Protein AF-A0A1B9NTZ7-F1 (afdb_monomer)

Structure (mmCIF, N/CA/C/O backbone):
data_AF-A0A1B9NTZ7-F1
#
_entry.id   AF-A0A1B9NTZ7-F1
#
loop_
_atom_site.group_PDB
_atom_site.id
_atom_site.type_symbol
_atom_site.label_atom_id
_atom_site.label_alt_id
_atom_site.label_comp_id
_atom_site.label_asym_id
_atom_site.label_entity_id
_atom_site.label_seq_id
_atom_site.pdbx_PDB_ins_code
_atom_site.Cartn_x
_atom_site.Cartn_y
_atom_site.Cartn_z
_atom_site.occupancy
_atom_site.B_iso_or_equiv
_atom_site.auth_seq_id
_atom_site.auth_comp_id
_atom_site.auth_asym_id
_atom_site.auth_atom_id
_atom_site.pdbx_PDB_model_num
ATOM 1 N N . MET A 1 1 ? 13.026 -14.584 -48.548 1.00 41.97 1 MET A N 1
ATOM 2 C CA . MET A 1 1 ? 14.212 -14.671 -47.667 1.00 41.97 1 MET A CA 1
ATOM 3 C C . MET A 1 1 ? 14.771 -13.264 -47.518 1.00 41.97 1 MET A C 1
ATOM 5 O O . MET A 1 1 ? 15.147 -12.687 -48.527 1.00 41.97 1 MET A O 1
ATOM 9 N N . ASN A 1 2 ? 14.750 -12.673 -46.319 1.00 52.56 2 ASN A N 1
ATOM 10 C CA . ASN A 1 2 ? 15.374 -11.363 -46.100 1.00 52.56 2 ASN A CA 1
ATOM 11 C C . ASN A 1 2 ? 16.882 -11.566 -45.943 1.00 52.56 2 ASN A C 1
ATOM 13 O O . ASN A 1 2 ? 17.330 -12.033 -44.897 1.00 52.56 2 ASN A O 1
ATOM 17 N N . ASN A 1 3 ? 17.657 -11.236 -46.976 1.00 64.50 3 ASN A N 1
ATOM 18 C CA . ASN A 1 3 ? 19.112 -11.200 -46.865 1.00 64.50 3 ASN A CA 1
ATOM 19 C C . ASN A 1 3 ? 19.502 -10.101 -45.867 1.00 64.50 3 ASN A C 1
ATOM 21 O O . ASN A 1 3 ? 19.154 -8.934 -46.038 1.00 64.50 3 ASN A O 1
ATOM 25 N N . HIS A 1 4 ? 20.197 -10.481 -44.795 1.00 74.50 4 HIS A N 1
ATOM 26 C CA . HIS A 1 4 ? 20.743 -9.539 -43.825 1.00 74.50 4 HIS A CA 1
ATOM 27 C C . HIS A 1 4 ? 22.215 -9.294 -44.124 1.00 74.50 4 HIS A C 1
ATOM 29 O O . HIS A 1 4 ? 23.063 -10.133 -43.835 1.00 74.50 4 HIS A O 1
ATOM 35 N N . THR A 1 5 ? 22.508 -8.125 -44.683 1.00 80.19 5 THR A N 1
ATOM 36 C CA . THR A 1 5 ? 23.878 -7.695 -44.960 1.00 80.19 5 THR A CA 1
ATOM 37 C C . THR A 1 5 ? 24.476 -7.019 -43.728 1.00 80.19 5 THR A C 1
ATOM 39 O O . THR A 1 5 ? 23.870 -6.112 -43.145 1.00 80.19 5 THR A O 1
ATOM 42 N N . ILE A 1 6 ? 25.668 -7.470 -43.332 1.00 85.88 6 ILE A N 1
ATOM 43 C CA . ILE A 1 6 ? 26.497 -6.837 -42.304 1.00 85.88 6 ILE A CA 1
ATOM 44 C C . ILE A 1 6 ? 27.805 -6.404 -42.962 1.00 85.88 6 ILE A C 1
ATOM 46 O O . ILE A 1 6 ? 28.542 -7.231 -43.493 1.00 85.88 6 ILE A O 1
ATOM 50 N N . TRP A 1 7 ? 28.099 -5.112 -42.896 1.00 87.62 7 TRP A N 1
ATOM 51 C CA . TRP A 1 7 ? 29.356 -4.525 -43.332 1.00 87.62 7 TRP A CA 1
ATOM 52 C C . TRP A 1 7 ? 30.300 -4.363 -42.147 1.00 87.62 7 TRP A C 1
ATOM 54 O O . TRP A 1 7 ? 29.894 -3.918 -41.072 1.00 87.62 7 TRP A O 1
ATOM 64 N N . ILE A 1 8 ? 31.576 -4.671 -42.356 1.00 87.06 8 ILE A N 1
ATOM 65 C CA . ILE A 1 8 ? 32.636 -4.407 -41.384 1.00 87.06 8 ILE A CA 1
ATOM 66 C C . ILE A 1 8 ? 33.605 -3.414 -42.017 1.00 87.06 8 ILE A C 1
ATOM 68 O O . ILE A 1 8 ? 34.302 -3.734 -42.977 1.00 87.06 8 ILE A O 1
ATOM 72 N N . ALA A 1 9 ? 33.634 -2.199 -41.481 1.00 85.94 9 ALA A N 1
ATOM 73 C CA . ALA A 1 9 ? 34.501 -1.126 -41.932 1.00 85.94 9 ALA A CA 1
ATOM 74 C C . ALA A 1 9 ? 35.717 -0.997 -41.008 1.00 85.94 9 ALA A C 1
ATOM 76 O O . ALA A 1 9 ? 35.588 -0.768 -39.805 1.00 85.94 9 ALA A O 1
ATOM 77 N N . PHE A 1 10 ? 36.910 -1.110 -41.582 1.00 84.00 10 PHE A N 1
ATOM 78 C CA . PHE A 1 10 ? 38.171 -0.908 -40.878 1.00 84.00 10 PHE A CA 1
ATOM 79 C C . PHE A 1 10 ? 38.625 0.531 -41.093 1.00 84.00 10 PHE A C 1
ATOM 81 O O . PHE A 1 10 ? 39.059 0.893 -42.187 1.00 84.00 10 PHE A O 1
ATOM 88 N N . LEU A 1 11 ? 38.522 1.363 -40.059 1.00 81.75 11 LEU A N 1
ATOM 89 C CA . LEU A 1 11 ? 39.101 2.698 -40.114 1.00 81.75 11 LEU A CA 1
ATOM 90 C C . LEU A 1 11 ? 40.600 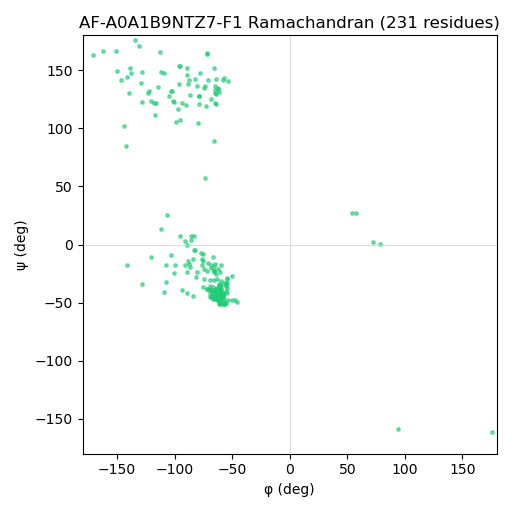2.579 -39.868 1.00 81.75 11 LEU A C 1
ATOM 92 O O . LEU A 1 11 ? 41.034 1.955 -38.906 1.00 81.75 11 LEU A O 1
ATOM 96 N N . LEU A 1 12 ? 41.401 3.157 -40.757 1.00 74.12 12 LEU A N 1
ATOM 97 C CA . LEU A 1 12 ? 42.858 3.199 -40.606 1.00 74.12 12 LEU A CA 1
ATOM 98 C C . LEU A 1 12 ? 43.317 4.468 -39.870 1.00 74.12 12 LEU A C 1
ATOM 100 O O . LEU A 1 12 ? 44.429 4.508 -39.355 1.00 74.12 12 LEU A O 1
ATOM 104 N N . LYS A 1 13 ? 42.449 5.486 -39.795 1.00 68.81 13 LYS A N 1
ATOM 105 C CA . LYS A 1 13 ? 42.640 6.745 -39.063 1.00 68.81 13 LYS A CA 1
ATOM 106 C C . LYS A 1 13 ? 41.345 7.122 -38.340 1.00 68.81 13 LYS A C 1
ATOM 108 O O . LYS A 1 13 ? 40.259 6.805 -38.819 1.00 68.81 13 LYS A O 1
ATOM 113 N N . THR A 1 14 ? 41.466 7.766 -37.184 1.00 65.94 14 THR A N 1
ATOM 114 C CA . THR A 1 14 ? 40.361 8.080 -36.257 1.00 65.94 14 THR A CA 1
ATOM 115 C C . THR A 1 14 ? 39.578 9.343 -36.585 1.00 65.94 14 THR A C 1
ATOM 117 O O . THR A 1 14 ? 38.528 9.565 -35.989 1.00 65.94 14 THR A O 1
ATOM 120 N N . ASP A 1 15 ? 40.083 10.171 -37.495 1.00 69.44 15 ASP A N 1
ATOM 121 C CA . ASP A 1 15 ? 39.713 11.589 -37.530 1.00 69.44 15 ASP A CA 1
ATOM 122 C C . ASP A 1 15 ? 38.301 11.830 -38.088 1.00 69.44 15 ASP A C 1
ATOM 124 O O . ASP A 1 15 ? 37.694 12.857 -37.799 1.00 69.44 15 ASP A O 1
ATOM 128 N N . SER A 1 16 ? 37.747 10.881 -38.856 1.00 76.12 16 SER A N 1
ATOM 129 C CA . SER A 1 16 ? 36.335 10.870 -39.271 1.00 76.12 16 SER A CA 1
ATOM 130 C C . SER A 1 16 ? 35.934 9.555 -39.956 1.00 76.12 16 SER A C 1
ATOM 132 O O . SER A 1 16 ? 36.781 8.782 -40.408 1.00 76.12 16 SER A O 1
ATOM 134 N N . ILE A 1 17 ? 34.624 9.304 -40.051 1.00 83.06 17 ILE A N 1
ATOM 135 C CA . ILE A 1 17 ? 34.053 8.187 -40.816 1.00 83.06 17 ILE A CA 1
ATOM 136 C C . ILE A 1 17 ? 33.791 8.658 -42.258 1.00 83.06 17 ILE A C 1
ATOM 138 O O . ILE A 1 17 ? 32.996 9.578 -42.449 1.00 83.06 17 ILE A O 1
ATOM 142 N N . PRO A 1 18 ? 34.407 8.037 -43.282 1.00 85.56 18 PRO A N 1
ATOM 143 C CA . PRO A 1 18 ? 34.157 8.363 -44.684 1.00 85.56 18 PRO A CA 1
ATOM 144 C C . PRO A 1 18 ? 32.677 8.307 -45.089 1.00 85.56 18 PRO A C 1
ATOM 146 O O . PRO A 1 18 ? 31.968 7.356 -44.755 1.00 85.56 18 PRO A O 1
ATOM 149 N N . THR A 1 19 ? 32.240 9.249 -45.932 1.00 83.25 19 THR A N 1
ATOM 150 C CA . THR A 1 19 ? 30.854 9.339 -46.435 1.00 83.25 19 THR A CA 1
ATOM 151 C C . THR A 1 19 ? 30.369 8.054 -47.107 1.00 83.25 19 THR A C 1
ATOM 153 O O . THR A 1 19 ? 29.221 7.664 -46.927 1.00 83.25 19 THR A O 1
ATOM 156 N N . LYS A 1 20 ? 31.252 7.335 -47.813 1.00 85.94 20 LYS A N 1
ATOM 157 C CA . LYS A 1 20 ? 30.918 6.045 -48.444 1.00 85.94 20 LYS A CA 1
ATOM 158 C C . LYS A 1 20 ? 30.488 4.980 -47.432 1.00 85.94 20 LYS A C 1
ATOM 160 O O . LYS A 1 20 ? 29.633 4.165 -47.744 1.00 85.94 20 LYS A O 1
ATOM 165 N N . ILE A 1 21 ? 31.067 4.989 -46.228 1.00 84.62 21 ILE A N 1
ATOM 166 C CA . ILE A 1 21 ? 30.705 4.055 -45.154 1.00 84.62 21 ILE A CA 1
ATOM 167 C C . ILE A 1 21 ? 29.357 4.463 -44.540 1.00 84.62 21 ILE A C 1
ATOM 169 O O . ILE A 1 21 ? 28.544 3.594 -44.240 1.00 84.62 21 ILE A O 1
ATOM 173 N N . LEU A 1 22 ? 29.089 5.770 -44.416 1.00 83.25 22 LEU A N 1
ATOM 174 C CA . LEU A 1 22 ? 27.797 6.294 -43.946 1.00 83.25 22 LEU A CA 1
ATOM 175 C C . LEU A 1 22 ? 26.633 5.933 -44.888 1.00 83.25 22 LEU A C 1
ATOM 177 O O . LEU A 1 22 ? 25.504 5.772 -44.434 1.00 83.25 22 LEU A O 1
ATOM 181 N N . GLN A 1 23 ? 26.907 5.786 -46.187 1.00 87.00 23 GLN A N 1
ATOM 182 C CA . GLN A 1 23 ? 25.918 5.449 -47.218 1.00 87.00 23 GLN A CA 1
ATOM 183 C C . GLN A 1 23 ? 25.618 3.943 -47.338 1.00 87.00 23 GLN A C 1
ATOM 185 O O . GLN A 1 23 ? 24.743 3.570 -48.114 1.00 87.00 23 GLN A O 1
ATOM 190 N N . LEU A 1 24 ? 26.309 3.067 -46.595 1.00 87.19 24 LEU A N 1
ATOM 191 C CA . LEU A 1 24 ? 26.070 1.623 -46.670 1.00 87.19 24 LEU A CA 1
ATOM 192 C C . LEU A 1 24 ? 24.656 1.250 -46.177 1.00 87.19 24 LEU A C 1
ATOM 194 O O . LEU A 1 24 ? 24.165 1.707 -45.135 1.00 87.19 24 LEU A O 1
ATOM 198 N N . GLU A 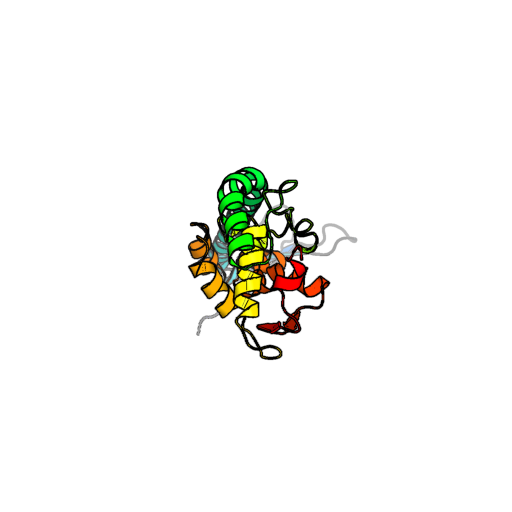1 25 ? 23.998 0.366 -46.927 1.00 83.31 25 GLU A N 1
ATOM 199 C CA . GLU A 1 25 ? 22.710 -0.218 -46.554 1.00 83.31 25 GLU A CA 1
ATOM 200 C C . GLU A 1 25 ? 22.892 -1.475 -45.696 1.00 83.31 25 GLU A C 1
ATOM 202 O O . GLU A 1 25 ? 23.782 -2.288 -45.938 1.00 83.31 25 GLU A O 1
ATOM 207 N N . GLY A 1 26 ? 22.029 -1.663 -44.696 1.00 83.25 26 GLY A N 1
ATOM 208 C CA . GLY A 1 26 ? 22.140 -2.762 -43.733 1.00 83.25 26 GLY A CA 1
ATOM 209 C C . GLY A 1 26 ? 22.899 -2.376 -42.464 1.00 83.25 26 GLY A C 1
ATOM 210 O O . GLY A 1 26 ? 22.958 -1.203 -42.092 1.00 83.25 26 GLY A O 1
ATOM 211 N N . SER A 1 27 ? 23.419 -3.376 -41.753 1.00 89.12 27 SER A N 1
ATOM 212 C CA . SER A 1 27 ? 24.124 -3.150 -40.487 1.00 89.12 27 SER A CA 1
ATOM 213 C C . SER A 1 27 ? 25.604 -2.886 -40.750 1.00 89.12 27 SER A C 1
ATOM 215 O O . SER A 1 27 ? 26.207 -3.572 -41.568 1.00 89.12 27 SER A O 1
ATOM 217 N N . VAL A 1 28 ? 26.209 -1.931 -40.054 1.00 90.25 28 VAL A N 1
ATOM 218 C CA . VAL A 1 28 ? 27.609 -1.534 -40.231 1.00 90.25 28 VAL A CA 1
ATOM 219 C C . VAL A 1 28 ? 28.309 -1.542 -38.878 1.00 90.25 28 VAL A C 1
ATOM 221 O O . VAL A 1 28 ? 27.905 -0.826 -37.960 1.00 90.25 28 VAL A O 1
ATOM 224 N N . ILE A 1 29 ? 29.380 -2.323 -38.762 1.00 89.56 29 ILE A N 1
ATOM 225 C CA . ILE A 1 29 ? 30.312 -2.290 -37.633 1.00 89.56 29 ILE A CA 1
ATOM 226 C C . ILE A 1 29 ? 31.569 -1.560 -38.083 1.00 89.56 29 ILE A C 1
ATOM 228 O O . ILE A 1 29 ? 32.143 -1.871 -39.124 1.00 89.56 29 ILE A O 1
ATOM 232 N N . VAL A 1 30 ? 32.026 -0.618 -37.273 1.00 89.44 30 VAL A N 1
ATOM 233 C CA . VAL A 1 30 ? 33.288 0.082 -37.461 1.00 89.44 30 VAL A CA 1
ATOM 234 C C . VAL A 1 30 ? 34.304 -0.440 -36.457 1.00 89.44 30 VAL A C 1
ATOM 236 O O . VAL A 1 30 ? 34.056 -0.457 -35.249 1.00 89.44 30 VAL A O 1
ATOM 239 N N . ARG A 1 31 ? 35.473 -0.833 -36.960 1.00 87.50 31 ARG A N 1
ATOM 240 C CA . ARG A 1 31 ? 36.658 -1.095 -36.150 1.00 87.50 31 ARG A CA 1
ATOM 241 C C . ARG A 1 31 ? 37.599 0.097 -36.237 1.00 87.50 31 ARG A C 1
ATOM 243 O O . ARG A 1 31 ? 38.076 0.435 -37.318 1.00 87.50 31 ARG A O 1
ATOM 250 N N . THR A 1 32 ? 37.926 0.660 -35.085 1.00 85.50 32 THR A N 1
ATOM 251 C CA . THR A 1 32 ? 38.925 1.715 -34.930 1.00 85.50 32 THR A CA 1
ATOM 252 C C . THR A 1 32 ? 40.214 1.096 -34.379 1.00 85.50 32 THR A C 1
ATOM 254 O O . THR A 1 32 ? 40.143 0.305 -33.429 1.00 85.50 32 THR A O 1
ATOM 257 N N . PRO A 1 33 ? 41.392 1.394 -34.954 1.00 83.81 33 PRO A N 1
ATOM 258 C CA . PRO A 1 33 ? 42.637 0.767 -34.551 1.00 83.81 33 PRO A CA 1
ATOM 259 C C . PRO A 1 33 ? 43.069 1.283 -33.175 1.00 83.81 33 PRO A C 1
ATOM 261 O O . PRO A 1 33 ? 42.553 2.279 -32.665 1.00 83.81 33 PRO A O 1
ATOM 264 N N . ALA A 1 34 ? 44.001 0.572 -32.547 1.00 82.81 34 ALA A N 1
ATOM 265 C CA . ALA A 1 34 ? 44.605 1.021 -31.302 1.00 82.81 34 ALA A CA 1
ATOM 266 C C . ALA A 1 34 ? 45.342 2.349 -31.526 1.00 82.81 34 ALA A C 1
ATOM 268 O O . ALA A 1 34 ? 46.133 2.465 -32.457 1.00 82.81 34 ALA A O 1
ATOM 269 N N . ALA A 1 35 ? 45.093 3.338 -30.667 1.00 76.38 35 ALA A N 1
ATOM 270 C CA . ALA A 1 35 ? 45.765 4.637 -30.754 1.00 76.38 35 ALA A CA 1
ATOM 271 C C . ALA A 1 35 ? 47.224 4.605 -30.246 1.00 76.38 35 ALA A C 1
ATOM 273 O O . ALA A 1 35 ? 47.968 5.550 -30.476 1.00 76.38 35 ALA A O 1
ATOM 274 N N . SER A 1 36 ? 47.626 3.548 -29.532 1.00 77.12 36 SER A N 1
ATOM 275 C CA . SER A 1 36 ? 48.996 3.293 -29.066 1.00 77.12 36 SER A CA 1
ATOM 276 C C . SER A 1 36 ? 49.159 1.818 -28.675 1.00 77.12 36 SER A C 1
ATOM 278 O O . SER A 1 36 ? 48.154 1.128 -28.499 1.00 77.12 36 SER A O 1
ATOM 280 N N . GLU A 1 37 ? 50.397 1.338 -28.497 1.00 73.31 37 GLU A N 1
ATOM 281 C CA . GLU A 1 37 ? 50.712 -0.067 -28.152 1.00 73.31 37 GLU A CA 1
ATOM 282 C C . GLU A 1 37 ? 49.993 -0.572 -26.887 1.00 73.31 37 GLU A C 1
ATOM 284 O O . GLU A 1 37 ? 49.616 -1.738 -26.806 1.00 73.31 37 GLU A O 1
ATOM 289 N N . ASN A 1 38 ? 49.711 0.324 -25.936 1.00 76.00 38 ASN A N 1
ATOM 290 C CA . ASN A 1 38 ? 49.030 -0.006 -24.679 1.00 76.00 38 ASN A CA 1
ATOM 291 C C . ASN A 1 38 ? 47.494 0.082 -24.756 1.00 76.00 38 ASN A C 1
ATOM 293 O O . ASN A 1 38 ? 46.808 -0.154 -23.760 1.00 76.00 38 ASN A O 1
ATOM 297 N N . LYS A 1 39 ? 46.920 0.451 -25.908 1.00 79.00 39 LYS A N 1
ATOM 298 C CA . LYS A 1 39 ? 45.466 0.555 -26.106 1.00 79.00 39 LYS A CA 1
ATOM 299 C C . LYS A 1 39 ? 44.970 -0.562 -27.017 1.00 79.00 39 LYS A C 1
ATOM 301 O O . LYS A 1 39 ? 45.654 -1.000 -27.930 1.00 79.00 39 LYS A O 1
ATOM 306 N N . LYS A 1 40 ? 43.738 -1.021 -26.794 1.00 83.94 40 LYS A N 1
ATOM 307 C CA . LYS A 1 40 ? 43.098 -2.025 -27.657 1.00 83.94 40 LYS A CA 1
ATOM 308 C C . LYS A 1 40 ? 42.339 -1.342 -28.792 1.00 83.94 40 LYS A C 1
ATOM 310 O O . LYS A 1 40 ? 41.763 -0.271 -28.605 1.00 83.94 40 LYS A O 1
ATOM 315 N N . ALA A 1 41 ? 42.318 -1.985 -29.959 1.00 84.25 41 ALA A N 1
ATOM 316 C CA . ALA A 1 41 ? 41.394 -1.616 -31.027 1.00 84.25 41 ALA A CA 1
ATOM 317 C C . ALA A 1 41 ? 39.951 -1.704 -30.509 1.00 84.25 41 ALA A C 1
ATOM 319 O O . ALA A 1 41 ? 39.620 -2.595 -29.724 1.00 84.25 41 ALA A O 1
ATOM 320 N N . THR A 1 42 ? 39.096 -0.788 -30.952 1.00 85.44 42 THR A N 1
ATOM 321 C CA . THR A 1 42 ? 37.693 -0.736 -30.527 1.00 85.44 42 THR A CA 1
ATOM 322 C C . THR A 1 42 ? 36.776 -1.097 -31.681 1.00 85.44 42 THR A C 1
ATOM 324 O O . THR A 1 42 ? 37.086 -0.836 -32.841 1.00 85.44 42 THR A O 1
ATOM 327 N N . TRP A 1 43 ? 35.647 -1.715 -31.356 1.00 88.75 43 TRP A N 1
ATOM 328 C CA . TRP A 1 43 ? 34.604 -2.086 -32.304 1.00 88.75 43 TRP A CA 1
ATOM 329 C C . TRP A 1 43 ? 33.309 -1.420 -31.858 1.00 88.75 43 TRP A C 1
ATOM 331 O O . TRP A 1 43 ? 32.972 -1.478 -30.674 1.00 88.75 43 TRP A O 1
ATOM 341 N N . LYS A 1 44 ? 32.598 -0.765 -32.775 1.00 85.62 44 LYS A N 1
ATOM 342 C CA . LYS A 1 44 ? 31.329 -0.087 -32.489 1.00 85.62 44 LYS A CA 1
ATOM 343 C C . LYS A 1 44 ? 30.359 -0.274 -33.648 1.00 85.62 44 LYS A C 1
ATOM 345 O O . LYS A 1 44 ? 30.770 -0.270 -34.804 1.00 85.62 44 LYS A O 1
ATOM 350 N N . TRP A 1 45 ? 29.073 -0.408 -33.347 1.00 85.81 45 TRP A N 1
ATOM 351 C CA . TRP A 1 45 ? 28.034 -0.306 -34.368 1.00 85.81 45 TRP A CA 1
ATOM 352 C C . TRP A 1 45 ? 27.966 1.138 -34.859 1.00 85.81 45 TRP A C 1
ATOM 354 O O . TRP A 1 45 ? 27.830 2.054 -34.053 1.00 85.81 45 TRP A O 1
ATOM 364 N N . LEU A 1 46 ? 28.090 1.330 -36.168 1.00 86.44 46 LEU A N 1
ATOM 365 C CA . LEU A 1 46 ? 27.802 2.603 -36.823 1.00 86.44 46 LEU A CA 1
ATOM 366 C C . LEU A 1 46 ? 26.336 2.674 -37.242 1.00 86.44 46 LEU A C 1
ATOM 368 O O . LEU A 1 46 ? 25.712 3.715 -37.085 1.00 86.44 46 LEU A O 1
ATOM 372 N N . LYS A 1 47 ? 25.809 1.566 -37.773 1.00 87.06 47 LYS A N 1
ATOM 373 C CA . LYS A 1 47 ? 24.411 1.436 -38.178 1.00 87.06 47 LYS A CA 1
ATOM 374 C C . LYS A 1 47 ? 23.904 0.060 -37.789 1.00 87.06 47 LYS A C 1
ATOM 376 O O . LYS A 1 47 ? 24.551 -0.941 -38.093 1.00 87.06 47 LYS A O 1
ATOM 381 N N . TYR A 1 48 ? 22.759 -0.026 -37.135 1.00 84.94 48 TYR A N 1
ATOM 382 C CA . TYR A 1 48 ? 22.107 -1.307 -36.879 1.00 84.94 48 TYR A CA 1
ATOM 383 C C . TYR A 1 48 ? 20.593 -1.136 -37.005 1.00 84.94 48 TYR A C 1
ATOM 385 O O . TYR A 1 48 ? 19.914 -0.967 -35.993 1.00 84.94 48 TYR A O 1
ATOM 393 N N . PRO A 1 49 ? 20.036 -1.219 -38.231 1.00 79.31 49 PRO A N 1
ATOM 394 C CA . PRO A 1 49 ? 18.661 -0.799 -38.507 1.00 79.31 49 PRO A CA 1
ATOM 395 C C . PRO A 1 49 ? 17.604 -1.501 -37.649 1.00 79.31 49 PRO A C 1
ATOM 397 O O . PRO A 1 49 ? 16.610 -0.895 -37.279 1.00 79.31 49 PRO A O 1
ATOM 400 N N . LYS A 1 50 ? 17.830 -2.772 -37.278 1.00 77.75 50 LYS A N 1
ATOM 401 C CA . LYS A 1 50 ? 16.926 -3.521 -36.384 1.00 77.75 50 LYS A CA 1
ATOM 402 C C . LYS A 1 50 ? 16.926 -3.017 -34.941 1.00 77.75 50 LYS A C 1
ATOM 404 O O . LYS A 1 50 ? 15.942 -3.215 -34.232 1.00 77.75 50 LYS A O 1
ATOM 409 N N . LEU A 1 51 ? 18.049 -2.482 -34.468 1.00 76.12 51 LEU A N 1
ATOM 410 C CA . LEU A 1 51 ? 18.136 -1.869 -33.147 1.00 76.12 51 LEU A CA 1
ATOM 411 C C . LEU A 1 51 ? 17.661 -0.424 -33.218 1.00 76.12 51 LEU A C 1
ATOM 413 O O . LEU A 1 51 ? 16.849 -0.042 -32.390 1.00 76.12 51 LEU A O 1
ATOM 417 N N . GLU A 1 52 ? 18.078 0.328 -34.237 1.00 81.69 52 GLU A N 1
ATOM 418 C CA . GLU A 1 52 ? 17.604 1.691 -34.509 1.00 81.69 52 GLU A CA 1
ATOM 419 C C . GLU A 1 52 ? 16.082 1.752 -34.610 1.00 81.69 52 GLU A C 1
ATOM 421 O O . GLU A 1 52 ? 15.473 2.621 -34.000 1.00 81.69 52 GLU A O 1
ATOM 426 N N . SER A 1 53 ? 15.443 0.776 -35.262 1.00 80.06 53 SER A N 1
ATOM 427 C CA . SER A 1 53 ? 13.981 0.701 -35.331 1.00 80.06 53 SER A CA 1
ATOM 428 C C . SER A 1 53 ? 13.312 0.435 -33.979 1.00 80.06 53 SER A C 1
ATOM 430 O O . SER A 1 53 ? 12.113 0.635 -33.854 1.00 80.06 53 SER A O 1
ATOM 432 N N . ARG A 1 54 ? 14.052 -0.064 -32.980 1.00 81.19 54 ARG A N 1
ATOM 433 C CA . ARG A 1 54 ? 13.554 -0.353 -31.623 1.00 81.19 54 ARG A CA 1
ATOM 434 C C . ARG A 1 54 ? 13.903 0.740 -30.618 1.00 81.19 54 ARG A C 1
ATOM 436 O O . ARG A 1 54 ? 13.307 0.754 -29.544 1.00 81.19 54 ARG A O 1
ATOM 443 N N . ILE A 1 55 ? 14.874 1.604 -30.922 1.00 81.31 55 ILE A N 1
ATOM 444 C CA . ILE A 1 55 ? 15.307 2.684 -30.027 1.00 81.31 55 ILE A CA 1
ATOM 445 C C . ILE A 1 55 ? 14.127 3.602 -29.674 1.00 81.31 55 ILE A C 1
ATOM 447 O O . ILE A 1 55 ? 13.878 3.726 -28.478 1.00 81.31 55 ILE A O 1
ATOM 451 N N . PRO A 1 56 ? 13.329 4.130 -30.628 1.00 87.19 56 PRO A N 1
ATOM 452 C CA . PRO A 1 56 ? 12.213 5.019 -30.302 1.00 87.19 56 PRO A CA 1
ATOM 453 C C . PRO A 1 56 ? 11.191 4.388 -29.351 1.00 87.19 56 PRO A C 1
ATOM 455 O O . PRO A 1 56 ? 10.776 5.016 -28.382 1.00 87.19 56 PRO A O 1
ATOM 458 N N . ASP A 1 57 ? 10.830 3.120 -29.572 1.00 84.06 57 ASP A N 1
ATOM 459 C CA . ASP A 1 57 ? 9.887 2.404 -28.704 1.00 84.06 57 ASP A CA 1
ATOM 460 C C . ASP A 1 57 ? 10.450 2.207 -27.290 1.00 84.06 57 ASP A C 1
ATOM 462 O O . ASP A 1 57 ? 9.729 2.318 -26.297 1.00 84.06 57 ASP A O 1
ATOM 466 N N . LYS A 1 58 ? 11.752 1.909 -27.179 1.00 82.31 58 LYS A N 1
ATOM 467 C CA . LYS A 1 58 ? 12.427 1.743 -25.886 1.00 82.31 58 LYS A CA 1
ATOM 468 C C . LYS A 1 58 ? 12.624 3.068 -25.160 1.00 82.31 58 LYS A C 1
ATOM 470 O O . LYS A 1 58 ? 12.451 3.097 -23.945 1.00 82.31 58 LYS A O 1
ATOM 475 N N . GLU A 1 59 ? 12.946 4.137 -25.878 1.00 82.88 59 GLU A N 1
ATOM 476 C CA . GLU A 1 59 ? 13.032 5.496 -25.342 1.00 82.88 59 GLU A CA 1
ATOM 477 C C . GLU A 1 59 ? 11.672 5.967 -24.838 1.00 82.88 59 GLU A C 1
ATOM 479 O O . GLU A 1 59 ? 11.573 6.421 -23.700 1.00 82.88 59 GLU A O 1
ATOM 484 N N . LYS A 1 60 ? 10.612 5.774 -25.629 1.00 85.69 60 LYS A N 1
ATOM 485 C CA . LYS A 1 60 ? 9.240 6.085 -25.226 1.00 85.69 60 LYS A CA 1
ATOM 486 C C . LYS A 1 60 ? 8.849 5.332 -23.954 1.00 85.69 60 LYS A C 1
ATOM 488 O O . LYS A 1 60 ? 8.454 5.966 -22.982 1.00 85.69 60 LYS A O 1
ATOM 493 N N . ALA A 1 61 ? 9.046 4.013 -23.920 1.00 82.25 61 ALA A N 1
ATOM 494 C CA . ALA A 1 61 ? 8.753 3.208 -22.734 1.00 82.25 61 ALA A CA 1
ATOM 495 C C . ALA A 1 61 ? 9.579 3.637 -21.505 1.00 82.25 61 ALA A C 1
ATOM 497 O O . ALA A 1 61 ? 9.095 3.587 -20.376 1.00 82.25 61 ALA A O 1
ATOM 498 N N . PHE A 1 62 ? 10.831 4.062 -21.704 1.00 82.88 62 PHE A N 1
ATOM 499 C CA . PHE A 1 62 ? 11.672 4.580 -20.627 1.00 82.88 62 PHE A CA 1
ATOM 500 C C . PHE A 1 62 ? 11.163 5.926 -20.093 1.00 82.88 62 PHE A C 1
ATOM 502 O O . PHE A 1 62 ? 11.080 6.101 -18.879 1.00 82.88 62 PHE A O 1
ATOM 509 N N . ILE A 1 63 ? 10.788 6.855 -20.975 1.00 85.69 63 ILE A N 1
ATOM 510 C CA . ILE A 1 63 ? 10.216 8.152 -20.592 1.00 85.69 63 ILE A CA 1
ATOM 511 C C . ILE A 1 63 ? 8.900 7.955 -19.832 1.00 85.69 63 ILE A C 1
ATOM 513 O O . ILE A 1 63 ? 8.735 8.531 -18.758 1.00 85.69 63 ILE A O 1
ATOM 517 N N . GLU A 1 64 ? 8.003 7.106 -20.340 1.00 84.25 64 GLU A N 1
ATOM 518 C CA . GLU A 1 64 ? 6.735 6.763 -19.681 1.00 84.25 64 GLU A CA 1
ATOM 519 C C . GLU A 1 64 ? 6.974 6.180 -18.280 1.00 84.25 64 GLU A C 1
ATOM 521 O O . GLU A 1 64 ? 6.338 6.599 -17.313 1.00 84.25 64 GLU A O 1
ATOM 526 N N . ALA A 1 65 ? 7.954 5.283 -18.136 1.00 81.69 65 ALA A N 1
ATOM 527 C CA . ALA A 1 65 ? 8.338 4.731 -16.839 1.00 81.69 65 ALA A CA 1
ATOM 528 C C . ALA A 1 65 ? 8.869 5.797 -15.862 1.00 81.69 65 ALA A C 1
ATOM 530 O O . ALA A 1 65 ? 8.550 5.764 -14.672 1.00 81.69 65 ALA A O 1
ATOM 531 N N . CYS A 1 66 ? 9.671 6.750 -16.342 1.00 83.75 66 CYS A N 1
ATOM 532 C CA . CYS A 1 66 ? 10.173 7.853 -15.522 1.00 83.75 66 CYS A CA 1
ATOM 533 C C . CYS A 1 66 ? 9.039 8.771 -15.047 1.00 83.75 66 CYS A C 1
ATOM 535 O O . CYS A 1 66 ? 8.959 9.066 -13.854 1.00 83.75 66 CYS A O 1
ATOM 537 N N . GLN A 1 67 ? 8.138 9.166 -15.950 1.00 86.50 67 GLN A N 1
ATOM 538 C CA . GLN A 1 67 ? 6.975 9.999 -15.622 1.00 86.50 67 GLN A CA 1
ATOM 539 C C . GLN A 1 67 ? 6.047 9.307 -14.618 1.00 86.50 67 GLN A C 1
ATOM 541 O O . GLN A 1 67 ? 5.588 9.927 -13.659 1.00 86.50 67 GLN A O 1
ATOM 546 N N . PHE A 1 68 ? 5.823 8.002 -14.793 1.00 84.81 68 PHE A N 1
ATOM 547 C CA . PHE A 1 68 ? 5.054 7.188 -13.856 1.00 84.81 68 PHE A CA 1
ATOM 548 C C . PHE A 1 68 ? 5.643 7.230 -12.439 1.00 84.81 68 PHE A C 1
ATOM 550 O O . PHE A 1 68 ? 4.928 7.493 -11.472 1.00 84.81 68 PHE A O 1
ATOM 557 N N . ARG A 1 69 ? 6.958 7.010 -12.306 1.00 84.44 69 ARG A N 1
ATOM 558 C CA . ARG A 1 69 ? 7.647 7.038 -11.004 1.00 84.44 69 ARG A CA 1
ATOM 559 C C . ARG A 1 69 ? 7.571 8.403 -10.343 1.00 84.44 69 ARG A C 1
ATOM 561 O O . ARG A 1 69 ? 7.356 8.489 -9.138 1.00 84.44 69 ARG A O 1
ATOM 568 N N . GLU A 1 70 ? 7.734 9.464 -11.122 1.00 88.38 70 GLU A N 1
ATOM 569 C CA . GLU A 1 70 ? 7.594 10.828 -10.626 1.00 88.38 70 GLU A CA 1
ATOM 570 C C . GLU A 1 70 ? 6.177 11.075 -10.090 1.00 88.38 70 GLU A C 1
ATOM 572 O O . GLU A 1 70 ? 6.011 11.571 -8.975 1.00 88.38 70 GLU A O 1
ATOM 577 N N . GLN A 1 71 ? 5.145 10.656 -10.830 1.00 88.75 71 GLN A N 1
ATOM 578 C CA . GLN A 1 71 ? 3.756 10.775 -10.392 1.00 88.75 71 GLN A CA 1
ATOM 579 C C . GLN A 1 71 ? 3.478 9.971 -9.111 1.00 88.75 71 GLN A C 1
ATOM 581 O O . GLN A 1 71 ? 2.830 10.490 -8.197 1.00 88.75 71 GLN A O 1
ATOM 586 N N . LEU A 1 72 ? 3.972 8.732 -9.022 1.00 88.88 72 LEU A N 1
ATOM 587 C CA . LEU A 1 72 ? 3.836 7.885 -7.836 1.00 88.88 72 LEU A CA 1
ATOM 588 C C . LEU A 1 72 ? 4.504 8.529 -6.613 1.00 88.88 72 LEU A C 1
ATOM 590 O O . LEU A 1 72 ? 3.851 8.712 -5.585 1.00 88.88 72 LEU A O 1
ATOM 594 N N . ASN A 1 73 ? 5.760 8.961 -6.753 1.00 89.56 73 ASN A N 1
ATOM 595 C CA . ASN A 1 73 ? 6.501 9.644 -5.692 1.00 89.56 73 ASN A CA 1
ATOM 596 C C . ASN A 1 73 ? 5.777 10.911 -5.227 1.00 89.56 73 ASN A C 1
ATOM 598 O O . ASN A 1 73 ? 5.640 11.141 -4.027 1.00 89.56 73 ASN A O 1
ATOM 602 N N . ASN A 1 74 ? 5.249 11.708 -6.157 1.00 92.00 74 ASN A N 1
ATOM 603 C CA . ASN A 1 74 ? 4.492 12.911 -5.824 1.00 92.00 74 ASN A CA 1
ATOM 604 C C . ASN A 1 74 ? 3.219 12.601 -5.021 1.00 92.00 74 ASN A C 1
ATOM 606 O O . ASN A 1 74 ? 2.912 13.323 -4.069 1.00 92.00 74 ASN A O 1
ATOM 610 N N . ASN A 1 75 ? 2.485 11.536 -5.362 1.00 91.38 75 ASN A N 1
ATOM 611 C CA . ASN A 1 75 ? 1.296 11.127 -4.605 1.00 91.38 75 ASN A CA 1
ATOM 612 C C . ASN A 1 75 ? 1.664 10.652 -3.191 1.00 91.38 75 ASN A C 1
ATOM 614 O O . ASN A 1 75 ? 1.052 11.096 -2.219 1.00 91.38 75 ASN A O 1
ATOM 618 N N . VAL A 1 76 ? 2.695 9.812 -3.067 1.00 91.62 76 VAL A N 1
ATOM 619 C CA . VAL A 1 76 ? 3.193 9.312 -1.776 1.00 91.62 76 VAL A CA 1
ATOM 620 C C . VAL A 1 76 ? 3.665 10.466 -0.885 1.00 91.62 76 VAL A C 1
ATOM 622 O O . VAL A 1 76 ? 3.269 10.569 0.277 1.00 91.62 76 VAL A O 1
ATOM 625 N N . MET A 1 77 ? 4.446 11.398 -1.433 1.00 92.25 77 MET A N 1
ATOM 626 C CA . MET A 1 77 ? 4.904 12.576 -0.692 1.00 92.25 77 MET A CA 1
ATOM 627 C C . MET A 1 77 ? 3.741 13.475 -0.274 1.00 92.25 77 MET A C 1
ATOM 629 O O . MET A 1 77 ? 3.698 13.949 0.862 1.00 92.25 77 MET A O 1
ATOM 633 N N . ARG A 1 78 ? 2.756 13.685 -1.155 1.00 92.56 78 ARG A N 1
ATOM 634 C CA . ARG A 1 78 ? 1.549 14.448 -0.816 1.00 92.56 78 ARG A CA 1
ATOM 635 C C . ARG A 1 78 ? 0.780 13.798 0.329 1.00 92.56 78 ARG A C 1
ATOM 637 O O . ARG A 1 78 ? 0.277 14.524 1.187 1.00 92.56 78 ARG A O 1
ATOM 644 N N . TYR A 1 79 ? 0.692 12.471 0.359 1.00 93.12 79 TYR A N 1
ATOM 645 C CA . TYR A 1 79 ? 0.053 11.737 1.448 1.00 93.12 79 TYR A CA 1
ATOM 646 C C . TYR A 1 79 ? 0.749 11.993 2.790 1.00 93.12 79 TYR A C 1
ATOM 648 O O . TYR A 1 79 ? 0.091 12.419 3.741 1.00 93.12 79 TYR A O 1
ATOM 656 N N . LEU A 1 80 ? 2.079 11.858 2.842 1.00 90.25 80 LEU A N 1
ATOM 657 C CA . LEU A 1 80 ? 2.870 12.139 4.048 1.00 90.25 80 LEU A CA 1
ATOM 658 C C . LEU A 1 80 ? 2.662 13.572 4.558 1.00 90.25 80 LEU A C 1
ATOM 660 O O . LEU A 1 80 ? 2.398 13.795 5.744 1.00 90.25 80 LEU A O 1
ATOM 664 N N . LEU A 1 81 ? 2.714 14.546 3.644 1.00 92.44 81 LEU A N 1
ATOM 665 C CA . LEU A 1 81 ? 2.498 15.962 3.954 1.00 92.44 81 LEU A CA 1
ATOM 666 C C . LEU A 1 81 ? 1.048 16.272 4.362 1.00 92.44 81 LEU A C 1
ATOM 668 O O . LEU A 1 81 ? 0.792 17.283 5.010 1.00 92.44 81 LEU A O 1
ATOM 672 N N . SER A 1 82 ? 0.093 15.409 4.009 1.00 92.06 82 SER A N 1
ATOM 673 C CA . SER A 1 82 ? -1.327 15.566 4.347 1.00 92.06 82 SER A CA 1
ATOM 674 C C . SER A 1 82 ? -1.719 14.893 5.665 1.00 92.06 82 SER A C 1
ATOM 676 O O . SER A 1 82 ? -2.896 14.932 6.026 1.00 92.06 82 SER A O 1
ATOM 678 N N . SER A 1 83 ? -0.774 14.299 6.400 1.00 88.56 83 SER A N 1
ATOM 679 C CA . SER A 1 83 ? -1.027 13.537 7.635 1.00 88.56 83 SER A CA 1
ATOM 680 C C . SER A 1 83 ? -1.903 14.279 8.654 1.00 88.56 83 SER A C 1
ATOM 682 O O . SER A 1 83 ? -2.911 13.730 9.101 1.00 88.56 83 SER A O 1
ATOM 684 N N . ASP A 1 84 ? -1.607 15.546 8.952 1.00 93.00 84 ASP A N 1
ATOM 685 C CA . ASP A 1 84 ? -2.406 16.370 9.873 1.00 93.00 84 ASP A CA 1
ATOM 686 C C . ASP A 1 84 ? -3.824 16.643 9.357 1.00 93.00 84 ASP A C 1
ATOM 688 O O . ASP A 1 84 ? -4.794 16.661 10.122 1.00 93.00 84 ASP A O 1
ATOM 692 N N . LYS A 1 85 ? -3.962 16.870 8.046 1.00 95.50 85 LYS A N 1
ATOM 693 C CA . LYS A 1 85 ? -5.262 17.099 7.402 1.00 95.50 85 LYS A CA 1
ATOM 694 C C . LYS A 1 85 ? -6.119 15.837 7.479 1.00 95.50 85 LYS A C 1
ATOM 696 O O . LYS A 1 85 ? -7.293 15.926 7.834 1.00 95.50 85 LYS A O 1
ATOM 701 N N . LEU A 1 86 ? -5.532 14.681 7.177 1.00 95.06 86 LEU A N 1
ATOM 702 C CA . LEU A 1 86 ? -6.195 13.382 7.259 1.00 95.06 86 LEU A CA 1
ATOM 703 C C . LEU A 1 86 ? -6.572 13.049 8.707 1.00 95.06 86 LEU A C 1
ATOM 705 O O . LEU A 1 86 ? -7.707 12.664 8.967 1.00 95.06 86 LEU A O 1
ATOM 709 N N . PHE A 1 87 ? -5.684 13.302 9.673 1.00 95.56 87 PHE A N 1
ATOM 710 C CA . PHE A 1 87 ? -5.998 13.149 11.095 1.00 95.56 87 PHE A CA 1
ATOM 711 C C . PHE A 1 87 ? -7.227 13.976 11.499 1.00 95.56 87 PHE A C 1
ATOM 713 O O . PHE A 1 87 ? -8.172 13.441 12.075 1.00 95.56 87 PHE A O 1
ATOM 720 N N . LYS A 1 88 ? -7.260 15.270 11.153 1.00 96.31 88 LYS A N 1
ATOM 721 C CA . LYS A 1 88 ? -8.405 16.147 11.458 1.00 96.31 88 LYS A CA 1
ATOM 722 C C . LYS A 1 88 ? -9.703 15.674 10.792 1.00 96.31 88 LYS A C 1
ATOM 724 O O . LYS A 1 88 ? -10.764 15.806 11.398 1.00 96.31 88 LYS A O 1
ATOM 729 N N . LYS A 1 89 ? -9.616 15.128 9.573 1.00 95.75 89 LYS A N 1
ATOM 730 C CA . LYS A 1 89 ? -10.744 14.564 8.811 1.00 95.75 89 LYS A CA 1
ATOM 731 C C . LYS A 1 89 ? -11.303 13.299 9.474 1.00 95.75 89 LYS A C 1
ATOM 733 O O . LYS A 1 89 ? -12.514 13.181 9.633 1.00 95.75 89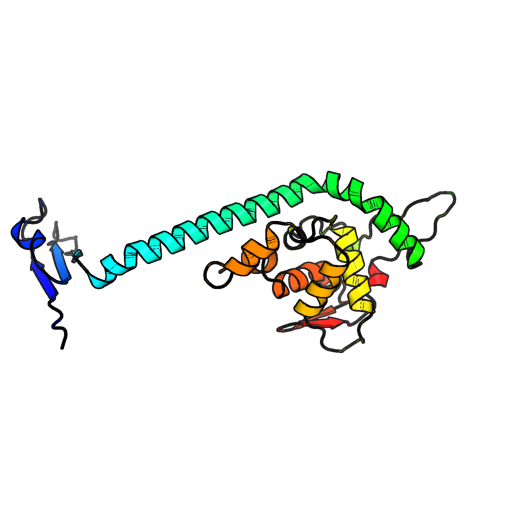 LYS A O 1
ATOM 738 N N . ASP A 1 90 ? -10.431 12.380 9.884 1.00 97.38 90 ASP A N 1
ATOM 739 C CA . ASP A 1 90 ? -10.814 10.996 10.183 1.00 97.38 90 ASP A CA 1
ATOM 740 C C . ASP A 1 90 ? -10.823 10.636 11.677 1.00 97.38 90 ASP A C 1
ATOM 742 O O . ASP A 1 90 ? -11.453 9.648 12.062 1.00 97.38 90 ASP A O 1
ATOM 746 N N . TYR A 1 91 ? -10.179 11.421 12.549 1.00 97.25 91 TYR A N 1
ATOM 747 C CA . TYR A 1 91 ? -10.055 11.086 13.974 1.00 97.25 91 TYR A CA 1
ATOM 748 C C . TYR A 1 91 ? -11.410 10.939 14.676 1.00 97.25 91 TYR A C 1
ATOM 750 O O . TYR A 1 91 ? -11.606 10.005 15.451 1.00 97.25 91 TYR A O 1
ATOM 758 N N . SER A 1 92 ? -12.367 11.831 14.409 1.00 95.81 92 SER A N 1
ATOM 759 C CA . SER A 1 92 ? -13.702 11.764 15.021 1.00 95.81 92 SER A CA 1
ATOM 760 C C . SER A 1 92 ? -14.461 10.504 14.589 1.00 95.81 92 SER A C 1
ATOM 762 O O . SER A 1 92 ? -15.058 9.823 15.427 1.00 95.81 92 SER A O 1
ATOM 764 N N . LYS A 1 93 ? -14.373 10.147 13.301 1.00 96.56 93 LYS A N 1
ATOM 765 C CA . LYS A 1 93 ? -14.928 8.913 12.730 1.00 96.56 93 LYS A CA 1
ATOM 766 C C . LYS A 1 93 ? -14.299 7.680 13.380 1.00 96.56 93 LYS A C 1
ATOM 768 O O . LYS A 1 93 ? -15.022 6.782 13.810 1.00 96.56 93 LYS A O 1
ATOM 773 N N . TRP A 1 94 ? -12.976 7.667 13.518 1.00 97.69 94 TRP A N 1
ATOM 774 C CA . TRP A 1 94 ? -12.247 6.598 14.197 1.00 97.69 94 TRP A CA 1
ATOM 775 C C . TRP A 1 94 ? -12.620 6.485 15.685 1.00 97.69 94 TRP A C 1
ATOM 777 O O . TRP A 1 94 ? -12.910 5.395 16.174 1.00 97.69 94 TRP A O 1
ATOM 787 N N . ALA A 1 95 ? -12.702 7.601 16.410 1.00 97.06 95 ALA A N 1
ATOM 788 C CA . ALA A 1 95 ? -13.062 7.610 17.826 1.00 97.06 95 ALA A CA 1
ATOM 789 C C . ALA A 1 95 ? -14.489 7.086 18.073 1.00 97.06 95 ALA A C 1
ATOM 791 O O . ALA A 1 95 ? -14.730 6.375 19.051 1.00 97.06 95 ALA A O 1
ATOM 792 N N . LEU A 1 96 ? -15.437 7.407 17.186 1.00 96.12 96 LEU A N 1
ATOM 793 C CA . LEU A 1 96 ? -16.788 6.837 17.211 1.00 96.12 96 LEU A CA 1
ATOM 794 C C . LEU A 1 96 ? -16.776 5.340 16.893 1.00 96.12 96 LEU A C 1
ATOM 796 O O . LEU A 1 96 ? -17.455 4.565 17.566 1.00 96.12 96 LEU A O 1
ATOM 800 N N . TRP A 1 97 ? -15.982 4.924 15.907 1.00 96.81 97 TRP A N 1
ATOM 801 C CA . TRP A 1 97 ? -15.808 3.519 15.557 1.00 96.81 97 TRP A CA 1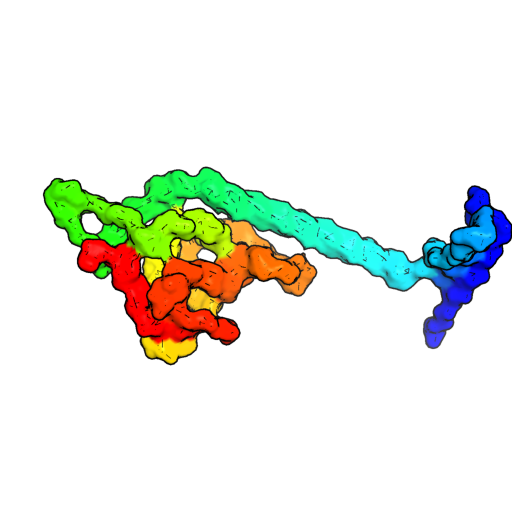
ATOM 802 C C . TRP A 1 97 ? -15.241 2.691 16.724 1.00 96.81 97 TRP A C 1
ATOM 804 O O . TRP A 1 97 ? -15.782 1.627 17.021 1.00 96.81 97 TRP A O 1
ATOM 814 N N . MET A 1 98 ? -14.246 3.207 17.455 1.00 96.88 98 MET A N 1
ATOM 815 C CA . MET A 1 98 ? -13.689 2.563 18.656 1.00 96.88 98 MET A CA 1
ATOM 816 C C . MET A 1 98 ? -14.761 2.310 19.725 1.00 96.88 98 MET A C 1
ATOM 818 O O . MET A 1 98 ? -14.822 1.229 20.313 1.00 96.88 98 MET A O 1
ATOM 822 N N . LYS A 1 99 ? -15.641 3.296 19.954 1.00 94.69 99 LYS A N 1
ATOM 823 C CA . LYS A 1 99 ? -16.763 3.187 20.901 1.00 94.69 99 LYS A CA 1
ATOM 824 C C . LYS A 1 99 ? -17.795 2.164 20.425 1.00 94.69 99 LYS A C 1
ATOM 826 O O . LYS A 1 99 ? -18.196 1.295 21.194 1.00 94.69 99 LYS A O 1
ATOM 831 N N . LYS A 1 100 ? -18.185 2.225 19.145 1.00 94.38 100 LYS A N 1
ATOM 832 C CA . LYS A 1 100 ? -19.164 1.305 18.539 1.00 94.38 100 LYS A CA 1
ATOM 833 C C . LYS A 1 100 ? -18.713 -0.155 18.634 1.00 94.38 100 LYS A C 1
ATOM 835 O O . LYS A 1 100 ? -19.521 -1.017 18.965 1.00 94.38 100 LYS A O 1
ATOM 840 N N . ASN A 1 101 ? -17.430 -0.419 18.398 1.00 93.81 101 ASN A N 1
ATOM 841 C CA . ASN A 1 101 ? -16.848 -1.762 18.472 1.00 93.81 101 ASN A CA 1
ATOM 842 C C . ASN A 1 101 ? -16.465 -2.187 19.897 1.00 93.81 101 ASN A C 1
ATOM 844 O O . ASN A 1 101 ? -15.866 -3.241 20.083 1.00 93.81 101 ASN A O 1
ATOM 848 N N . LYS A 1 102 ? -16.816 -1.394 20.920 1.00 94.06 102 LYS A N 1
ATOM 849 C CA . LYS A 1 102 ? -16.518 -1.672 22.333 1.00 94.06 102 LYS A CA 1
ATOM 850 C C . LYS A 1 102 ? -15.016 -1.840 22.627 1.00 94.06 102 LYS A C 1
ATOM 852 O O . LYS A 1 102 ? -14.676 -2.501 23.607 1.00 94.06 102 LYS A O 1
ATOM 857 N N . LEU A 1 103 ? -14.148 -1.211 21.830 1.00 94.44 103 LEU A N 1
ATOM 858 C CA . LEU A 1 103 ? -12.682 -1.201 21.985 1.00 94.44 103 LEU A CA 1
ATOM 859 C C . LEU A 1 103 ? -12.194 -0.060 22.891 1.00 94.44 103 LEU A C 1
ATOM 861 O O . LEU A 1 103 ? -11.046 -0.038 23.328 1.00 94.44 103 LEU A O 1
ATOM 865 N N . PHE A 1 104 ? -13.071 0.906 23.165 1.00 95.19 104 PHE A N 1
ATOM 866 C CA . PHE A 1 104 ? -12.840 2.010 24.087 1.00 95.19 104 PHE A CA 1
ATOM 867 C C . PHE A 1 104 ? -14.149 2.397 24.775 1.00 95.19 104 PHE A C 1
ATOM 869 O O . PHE A 1 104 ? -15.201 2.451 24.134 1.00 95.19 104 PHE A O 1
ATOM 876 N N . GLU A 1 105 ? -14.066 2.726 26.059 1.00 93.00 105 GLU A N 1
ATOM 877 C CA . GLU A 1 105 ? -15.173 3.261 26.844 1.00 93.00 105 GLU A CA 1
ATOM 878 C C . GLU A 1 105 ? -14.763 4.607 27.442 1.00 93.00 105 GLU A C 1
ATOM 880 O O . GLU A 1 105 ? -13.670 4.756 27.987 1.00 93.00 105 GLU A O 1
ATOM 885 N N . ALA A 1 106 ? -15.620 5.614 27.275 1.00 91.06 106 ALA A N 1
ATOM 886 C CA . ALA A 1 106 ? -15.328 6.953 27.761 1.00 91.06 106 ALA A CA 1
ATOM 887 C C . ALA A 1 106 ? -15.475 7.005 29.284 1.00 91.06 106 ALA A C 1
ATOM 889 O O . ALA A 1 106 ? -16.475 6.553 29.834 1.00 91.06 106 ALA A O 1
ATOM 890 N N . THR A 1 107 ? -14.512 7.630 29.950 1.00 91.44 107 THR A N 1
ATOM 891 C CA . THR A 1 107 ? -14.549 7.892 31.391 1.00 91.44 107 THR A CA 1
ATOM 892 C C . THR A 1 107 ? -14.657 9.399 31.644 1.00 91.44 107 THR A C 1
ATOM 894 O O . THR A 1 107 ? -14.399 10.199 30.735 1.00 91.44 107 THR A O 1
ATOM 897 N N . PRO A 1 108 ? -14.989 9.837 32.875 1.00 91.06 108 PRO A N 1
ATOM 898 C CA . PRO A 1 108 ? -14.973 11.258 33.222 1.00 91.06 108 PRO A CA 1
ATOM 899 C C . PRO A 1 108 ? -13.621 11.937 32.949 1.00 91.06 108 PRO A C 1
ATOM 901 O O . PRO A 1 108 ? -13.590 13.103 32.563 1.00 91.06 108 PRO A O 1
ATOM 904 N N . SER A 1 109 ? -12.513 11.200 33.098 1.00 90.06 109 SER A N 1
ATOM 905 C CA . SER A 1 109 ? -11.150 11.687 32.859 1.00 90.06 109 SER A CA 1
ATOM 906 C C . SER A 1 109 ? -10.691 11.568 31.401 1.00 90.06 109 SER A C 1
ATOM 908 O O . SER A 1 109 ? -9.764 12.269 31.000 1.00 90.06 109 SER A O 1
ATOM 910 N N . GLN A 1 110 ? -11.325 10.719 30.585 1.00 90.75 110 GLN A N 1
ATOM 911 C CA . GLN A 1 110 ? -10.928 10.490 29.198 1.00 90.75 110 GLN A CA 1
ATOM 912 C C . GLN A 1 110 ? -12.146 10.266 28.290 1.00 90.75 110 GLN A C 1
ATOM 914 O O . GLN A 1 110 ? -12.708 9.176 28.207 1.00 90.75 110 GLN A O 1
ATOM 919 N N . ARG A 1 111 ? -12.522 11.302 27.528 1.00 90.81 111 ARG A N 1
ATOM 920 C CA . ARG A 1 111 ? -13.677 11.246 26.607 1.00 90.81 111 ARG A CA 1
ATOM 921 C C . ARG A 1 111 ? -13.386 10.569 25.264 1.00 90.81 111 ARG A C 1
ATOM 923 O O . ARG A 1 111 ? -14.320 10.096 24.605 1.00 90.81 111 ARG A O 1
ATOM 930 N N . ASN A 1 112 ? -12.119 10.544 24.849 1.00 91.94 112 ASN A N 1
ATOM 931 C CA . ASN A 1 112 ? -11.681 10.041 23.548 1.00 91.94 112 ASN A CA 1
ATOM 932 C C . ASN A 1 112 ? -10.543 9.018 23.689 1.00 91.94 112 ASN A C 1
ATOM 934 O O . ASN A 1 112 ? -9.725 9.137 24.606 1.00 91.94 112 ASN A O 1
ATOM 938 N N . PRO A 1 113 ? -10.467 8.028 22.785 1.00 93.25 113 PRO A N 1
ATOM 939 C CA . PRO A 1 113 ? -9.392 7.047 22.799 1.00 93.25 113 PRO A CA 1
ATOM 940 C C . PRO A 1 113 ? -8.034 7.708 22.527 1.00 93.25 113 PRO A C 1
ATOM 942 O O . PRO A 1 113 ? -7.913 8.626 21.707 1.00 93.25 113 PRO A O 1
ATOM 945 N N . LYS A 1 114 ? -7.005 7.217 23.225 1.00 93.19 114 LYS A N 1
ATOM 946 C CA . LYS A 1 114 ? -5.601 7.472 22.873 1.00 93.19 114 LYS A CA 1
ATOM 947 C C . LYS A 1 114 ? -5.262 6.684 21.612 1.00 93.19 114 LYS A C 1
ATOM 949 O O . LYS A 1 114 ? -5.998 5.783 21.246 1.00 93.19 114 LYS A O 1
ATOM 954 N N . LEU A 1 115 ? -4.165 7.012 20.941 1.00 93.44 115 LEU A N 1
ATOM 955 C CA . LEU A 1 115 ? -3.754 6.272 19.748 1.00 93.44 115 LEU A CA 1
ATOM 956 C C . LEU A 1 115 ? -3.186 4.886 20.125 1.00 93.44 115 LEU A C 1
ATOM 958 O O . LEU A 1 115 ? -2.423 4.815 21.095 1.00 93.44 115 LEU A O 1
ATOM 962 N N . PRO A 1 116 ? -3.543 3.794 19.416 1.00 92.75 116 PRO A N 1
ATOM 963 C CA . PRO A 1 116 ? -3.059 2.452 19.738 1.00 92.75 116 PRO A CA 1
ATOM 964 C C . PRO A 1 116 ? -1.549 2.335 19.551 1.00 92.75 116 PRO A C 1
ATOM 966 O O . PRO A 1 116 ? -1.021 2.698 18.499 1.00 92.75 116 PRO A O 1
ATOM 969 N N . ARG A 1 117 ? -0.847 1.799 20.556 1.00 90.00 117 ARG A N 1
ATOM 970 C CA . ARG A 1 117 ? 0.624 1.705 20.534 1.00 90.00 117 ARG A CA 1
ATOM 971 C C . ARG A 1 117 ? 1.142 0.882 19.357 1.00 90.00 117 ARG A C 1
ATOM 973 O O . ARG A 1 117 ? 2.134 1.281 18.760 1.00 90.00 117 ARG A O 1
ATOM 980 N N . CYS A 1 118 ? 0.445 -0.199 19.000 1.00 90.00 118 CYS A N 1
ATOM 981 C CA . CYS A 1 118 ? 0.813 -1.040 17.862 1.00 90.00 118 CYS A CA 1
ATOM 982 C C . CYS A 1 118 ? 0.703 -0.318 16.513 1.00 90.00 118 CYS A C 1
ATOM 984 O O . CYS A 1 118 ? 1.268 -0.798 15.550 1.00 90.00 118 CYS A O 1
ATOM 986 N N . LEU A 1 119 ? -0.003 0.818 16.417 1.00 92.69 119 LEU A N 1
ATOM 987 C CA . LEU A 1 119 ? -0.185 1.532 15.148 1.00 92.69 119 LEU A CA 1
ATOM 988 C C . LEU A 1 119 ? 0.621 2.832 15.076 1.00 92.69 119 LEU A C 1
ATOM 990 O O . LEU A 1 119 ? 1.064 3.202 13.997 1.00 92.69 119 LEU A O 1
ATOM 994 N N . VAL A 1 120 ? 0.834 3.529 16.199 1.00 89.31 120 VAL A N 1
ATOM 995 C CA . VAL A 1 120 ? 1.418 4.890 16.237 1.00 89.31 120 VAL A CA 1
ATOM 996 C C . VAL A 1 120 ? 2.770 5.010 15.528 1.00 89.31 120 VAL A C 1
ATOM 998 O O . VAL A 1 120 ? 3.071 6.056 14.951 1.00 89.31 120 VAL A O 1
ATOM 1001 N N . HIS A 1 121 ? 3.581 3.954 15.552 1.00 87.25 121 HIS A N 1
ATOM 1002 C CA . HIS A 1 121 ? 4.915 3.956 14.952 1.00 87.25 121 HIS A CA 1
ATOM 1003 C C . HIS A 1 121 ? 4.911 3.700 13.437 1.00 87.25 121 HIS A C 1
ATOM 1005 O O . HIS A 1 121 ? 5.943 3.857 12.797 1.00 87.25 121 HIS A O 1
ATOM 1011 N N . HIS A 1 122 ? 3.749 3.419 12.841 1.00 87.88 122 HIS A N 1
ATOM 1012 C CA . HIS A 1 122 ? 3.605 3.055 11.429 1.00 87.88 122 HIS A CA 1
ATOM 1013 C C . HIS A 1 122 ? 2.995 4.171 10.569 1.00 87.88 122 HIS A C 1
A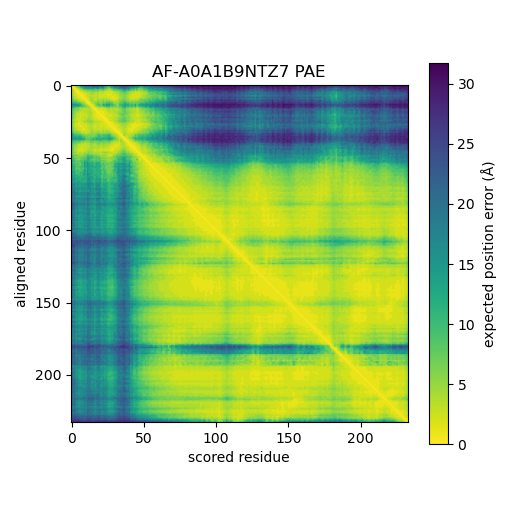TOM 1015 O O . HIS A 1 122 ? 2.409 3.920 9.517 1.00 87.88 122 HIS A O 1
ATOM 1021 N N . LYS A 1 123 ? 3.153 5.432 10.990 1.00 83.94 123 LYS A N 1
ATOM 1022 C CA . LYS A 1 123 ? 2.736 6.611 10.204 1.00 83.94 123 LYS A CA 1
ATOM 1023 C C . LYS A 1 123 ? 3.429 6.707 8.833 1.00 83.94 123 LYS A C 1
ATOM 1025 O O . LYS A 1 123 ? 2.980 7.463 7.980 1.00 83.94 123 LYS A O 1
ATOM 1030 N N . GLU A 1 124 ? 4.538 5.989 8.660 1.00 85.19 124 GLU A N 1
ATOM 1031 C CA . GLU A 1 124 ? 5.390 5.989 7.465 1.00 85.19 124 GLU A CA 1
ATOM 1032 C C . GLU A 1 124 ? 5.048 4.850 6.496 1.00 85.19 124 GLU A C 1
ATOM 1034 O O . GLU A 1 124 ? 5.755 4.667 5.511 1.00 85.19 124 GLU A O 1
ATOM 1039 N N . LEU A 1 125 ? 3.960 4.102 6.733 1.00 91.31 125 LEU A N 1
ATOM 1040 C CA . LEU A 1 125 ? 3.457 3.109 5.782 1.00 91.31 125 LEU A CA 1
ATOM 1041 C C . LEU A 1 125 ? 2.960 3.803 4.511 1.00 91.31 125 LEU A C 1
ATOM 1043 O O . LEU A 1 125 ? 1.790 4.170 4.381 1.00 91.31 125 LEU A O 1
ATOM 1047 N N . LEU A 1 126 ? 3.885 3.980 3.569 1.00 91.25 126 LEU A N 1
ATOM 1048 C CA . LEU A 1 126 ? 3.653 4.702 2.325 1.00 91.25 126 LEU A CA 1
ATOM 1049 C C . LEU A 1 126 ? 2.555 4.039 1.510 1.00 91.25 126 LEU A C 1
ATOM 1051 O O . LEU A 1 126 ? 1.746 4.760 0.947 1.00 91.25 126 LEU A O 1
ATOM 1055 N N . CYS A 1 127 ? 2.469 2.704 1.521 1.00 93.69 127 CYS A N 1
ATOM 1056 C CA . CYS A 1 127 ? 1.452 1.915 0.818 1.00 93.69 127 CYS A CA 1
ATOM 1057 C C . CYS A 1 127 ? 0.010 2.383 1.074 1.00 93.69 127 CYS A C 1
ATOM 1059 O O . CYS A 1 127 ? -0.850 2.230 0.210 1.00 93.69 127 CYS A O 1
ATOM 1061 N N . LEU A 1 128 ? -0.253 3.008 2.226 1.00 95.75 128 LEU A N 1
ATOM 1062 C CA . LEU A 1 128 ? -1.579 3.486 2.604 1.00 95.75 128 LEU A CA 1
ATOM 1063 C C . LEU A 1 128 ? -2.008 4.758 1.865 1.00 95.75 128 LEU A C 1
ATOM 1065 O O . LEU A 1 128 ? -3.178 5.118 1.965 1.00 95.75 128 LEU A O 1
ATOM 1069 N N . TRP A 1 129 ? -1.119 5.404 1.094 1.00 94.81 129 TRP A N 1
ATOM 1070 C CA . TRP A 1 129 ? -1.446 6.592 0.290 1.00 94.81 129 TRP A CA 1
ATOM 1071 C C . TRP A 1 129 ? -2.625 6.369 -0.659 1.00 94.81 129 TRP A C 1
ATOM 1073 O O . TRP A 1 129 ? -3.353 7.309 -0.984 1.00 94.81 129 TRP A O 1
ATOM 1083 N N . VAL A 1 130 ? -2.810 5.122 -1.099 1.00 95.56 130 VAL A N 1
ATOM 1084 C CA . VAL A 1 130 ? -3.883 4.719 -2.011 1.00 95.56 130 VAL A CA 1
ATOM 1085 C C . VAL A 1 130 ? -5.266 4.911 -1.397 1.00 95.56 130 VAL A C 1
ATOM 1087 O O . VAL A 1 130 ? -6.230 5.107 -2.132 1.00 95.56 130 VAL A O 1
ATOM 1090 N N . PHE A 1 131 ? -5.366 4.896 -0.067 1.00 95.31 131 PHE A N 1
ATOM 1091 C CA . PHE A 1 131 ? -6.576 5.216 0.674 1.00 95.31 131 PHE A CA 1
ATOM 1092 C C . PHE A 1 131 ? -6.473 6.681 1.101 1.00 95.31 131 PHE A C 1
ATOM 1094 O O . PHE A 1 131 ? -5.591 7.033 1.882 1.00 95.31 131 PHE A O 1
ATOM 1101 N N . ASP A 1 132 ? -7.372 7.548 0.625 1.00 92.62 132 ASP A N 1
ATOM 1102 C CA . ASP A 1 132 ? -7.410 8.980 0.982 1.00 92.62 132 ASP A CA 1
ATOM 1103 C C . ASP A 1 132 ? -7.935 9.176 2.423 1.00 92.62 132 ASP A C 1
ATOM 1105 O O . ASP A 1 132 ? -8.971 9.798 2.688 1.00 92.62 132 ASP A O 1
ATOM 1109 N N . SER A 1 133 ? -7.248 8.546 3.370 1.00 95.81 133 SER A N 1
ATOM 1110 C CA . SER A 1 133 ? -7.660 8.335 4.746 1.00 95.81 133 SER A CA 1
ATOM 1111 C C . SER A 1 133 ? -6.444 8.268 5.662 1.00 95.81 133 SER A C 1
ATOM 1113 O O . SER A 1 133 ? -5.353 7.822 5.297 1.00 95.81 133 SER A O 1
ATOM 1115 N N . TRP A 1 134 ? -6.643 8.703 6.897 1.00 96.75 134 TRP A N 1
ATOM 1116 C CA . TRP A 1 134 ? -5.646 8.620 7.948 1.00 96.75 134 TRP A CA 1
ATOM 1117 C C . TRP A 1 134 ? -5.274 7.168 8.275 1.00 96.75 134 TRP A C 1
ATOM 1119 O O . TRP A 1 134 ? -6.147 6.321 8.476 1.00 96.75 134 TRP A O 1
ATOM 1129 N N . TYR A 1 135 ? -3.969 6.898 8.389 1.00 96.06 135 TYR A N 1
ATOM 1130 C CA . TYR A 1 135 ? -3.414 5.545 8.496 1.00 96.06 135 TYR A CA 1
ATOM 1131 C C . TYR A 1 135 ? -4.007 4.711 9.645 1.00 96.06 135 TYR A C 1
ATOM 1133 O O . TYR A 1 135 ? -4.313 3.541 9.443 1.00 96.06 135 TYR A O 1
ATOM 1141 N N . ILE A 1 136 ? -4.251 5.294 10.827 1.00 97.00 136 ILE A N 1
ATOM 1142 C CA . ILE A 1 136 ? -4.843 4.555 11.960 1.00 97.00 136 ILE A CA 1
ATOM 1143 C C . ILE A 1 136 ? -6.274 4.117 11.655 1.00 97.00 136 ILE A C 1
ATOM 1145 O O . ILE A 1 136 ? -6.641 2.993 11.997 1.00 97.00 136 ILE A O 1
ATOM 1149 N N . LEU A 1 137 ? -7.084 4.959 11.004 1.00 97.44 137 LEU A N 1
ATOM 1150 C CA . LEU A 1 137 ? -8.430 4.558 10.590 1.00 97.44 137 LEU A CA 1
ATOM 1151 C C . LEU A 1 137 ? -8.352 3.424 9.561 1.00 97.44 137 LEU A C 1
ATOM 1153 O O . LEU A 1 137 ? -9.083 2.443 9.682 1.00 97.44 137 LEU A O 1
ATOM 1157 N N . THR A 1 138 ? -7.437 3.538 8.598 1.00 97.62 138 THR A N 1
ATOM 1158 C CA . THR A 1 138 ? -7.218 2.523 7.563 1.00 97.62 138 THR A CA 1
ATOM 1159 C C . THR A 1 138 ? -6.835 1.172 8.164 1.00 97.62 138 THR A C 1
ATOM 1161 O O . THR A 1 138 ? -7.501 0.172 7.903 1.00 97.62 138 THR A O 1
ATOM 1164 N N . LEU A 1 139 ? -5.838 1.147 9.050 1.00 97.75 139 LEU A N 1
ATOM 1165 C CA . LEU A 1 139 ? -5.388 -0.063 9.744 1.00 97.75 139 LEU A CA 1
ATOM 1166 C C . LEU A 1 139 ? -6.453 -0.624 10.702 1.00 97.75 139 LEU A C 1
ATOM 1168 O O . LEU A 1 139 ? -6.550 -1.835 10.879 1.00 97.75 139 LEU A O 1
ATOM 1172 N N . SER A 1 140 ? -7.293 0.237 11.283 1.00 97.62 140 SER A N 1
ATOM 1173 C CA . SER A 1 140 ? -8.418 -0.190 12.124 1.00 97.62 140 SER A CA 1
ATOM 1174 C C . SER A 1 140 ? -9.487 -0.938 11.322 1.00 97.62 140 SER A C 1
ATOM 1176 O O . SER A 1 140 ? -9.964 -1.985 11.757 1.00 97.62 140 SER A O 1
ATOM 1178 N N . TYR A 1 141 ? -9.842 -0.444 10.131 1.00 98.25 141 TYR A N 1
ATOM 1179 C CA . TYR A 1 141 ? -10.759 -1.162 9.242 1.00 98.25 141 TYR A CA 1
ATOM 1180 C C . TYR A 1 141 ? -10.145 -2.425 8.657 1.00 98.25 141 TYR A C 1
ATOM 1182 O O . TYR A 1 141 ? -10.853 -3.422 8.539 1.00 98.25 141 TYR A O 1
ATOM 1190 N N . LEU A 1 142 ? -8.848 -2.409 8.348 1.00 98.19 142 LEU A N 1
ATOM 1191 C CA . LEU A 1 142 ? -8.121 -3.607 7.940 1.00 98.19 142 LEU A CA 1
ATOM 1192 C C . LEU A 1 142 ? -8.249 -4.709 9.005 1.00 98.19 142 LEU A C 1
ATOM 1194 O O . LEU A 1 142 ? -8.680 -5.814 8.688 1.00 98.19 142 LEU A O 1
ATOM 1198 N N . ALA A 1 143 ? -7.965 -4.389 10.273 1.00 97.94 143 ALA A N 1
ATOM 1199 C CA . ALA A 1 143 ? -8.113 -5.324 11.388 1.00 97.94 143 ALA A CA 1
ATOM 1200 C C . ALA A 1 143 ? -9.546 -5.867 11.517 1.00 97.94 143 ALA A C 1
ATOM 1202 O O . ALA A 1 143 ? -9.735 -7.071 11.665 1.00 97.94 143 ALA A O 1
ATOM 1203 N N . GLU A 1 144 ? -10.556 -5.000 11.411 1.00 97.88 144 GLU A N 1
ATOM 1204 C CA . GLU A 1 144 ? -11.966 -5.400 11.492 1.00 97.88 144 GLU A CA 1
ATOM 1205 C C . GLU A 1 144 ? -12.374 -6.369 10.374 1.00 97.88 144 GLU A C 1
ATOM 1207 O O . GLU A 1 144 ? -13.033 -7.377 10.634 1.00 97.88 144 GLU A O 1
ATOM 1212 N N . ILE A 1 145 ? -11.979 -6.076 9.130 1.00 98.06 145 ILE A N 1
ATOM 1213 C CA . ILE A 1 145 ? -12.259 -6.938 7.976 1.00 98.06 145 ILE A CA 1
ATOM 1214 C C . ILE A 1 145 ? -11.603 -8.303 8.188 1.00 98.06 145 ILE A C 1
ATOM 1216 O O . ILE A 1 145 ? -12.249 -9.333 8.009 1.00 98.06 145 ILE A O 1
ATOM 1220 N N . ILE A 1 146 ? -10.343 -8.323 8.615 1.00 97.94 146 ILE A N 1
ATOM 1221 C CA . ILE A 1 146 ? -9.587 -9.556 8.843 1.00 97.94 146 ILE A CA 1
ATOM 1222 C C . ILE A 1 146 ? -10.198 -10.390 9.969 1.00 97.94 146 ILE A C 1
ATOM 1224 O O . ILE A 1 146 ? -10.356 -11.601 9.818 1.00 97.94 146 ILE A O 1
ATOM 1228 N N . ASP A 1 147 ? -10.601 -9.761 11.072 1.00 97.31 147 ASP A N 1
ATOM 1229 C CA . ASP A 1 147 ? -11.236 -10.453 12.195 1.00 97.31 147 ASP A CA 1
ATOM 1230 C C . ASP A 1 147 ? -12.606 -11.042 11.852 1.00 97.31 147 ASP A C 1
ATOM 1232 O O . ASP A 1 147 ? -13.029 -12.007 12.493 1.00 97.31 147 ASP A O 1
ATOM 1236 N N . SER A 1 148 ? -13.270 -10.529 10.811 1.00 96.62 148 SER A N 1
ATOM 1237 C CA . SER A 1 148 ? -14.488 -11.139 10.267 1.00 96.62 148 SER A CA 1
ATOM 1238 C C . SER A 1 148 ? -14.235 -12.460 9.526 1.00 96.62 148 SER A C 1
ATOM 1240 O O . SER A 1 148 ? -15.175 -13.221 9.291 1.00 96.62 148 SER A O 1
ATOM 1242 N N . LYS A 1 149 ? -12.978 -12.762 9.166 1.00 96.38 149 LYS A N 1
ATOM 1243 C CA . LYS A 1 149 ? -12.597 -13.994 8.464 1.00 96.38 149 LYS A CA 1
ATOM 1244 C C . LYS A 1 149 ? -12.274 -15.131 9.446 1.00 96.38 149 LYS A C 1
ATOM 1246 O O . LYS A 1 149 ? -11.811 -14.880 10.571 1.00 96.38 149 LYS A O 1
ATOM 1251 N N . PRO A 1 150 ? -12.467 -16.402 9.044 1.00 94.38 150 PRO A N 1
ATOM 1252 C CA . PRO A 1 150 ? -12.109 -17.540 9.885 1.00 94.38 150 PRO A CA 1
ATOM 1253 C C . P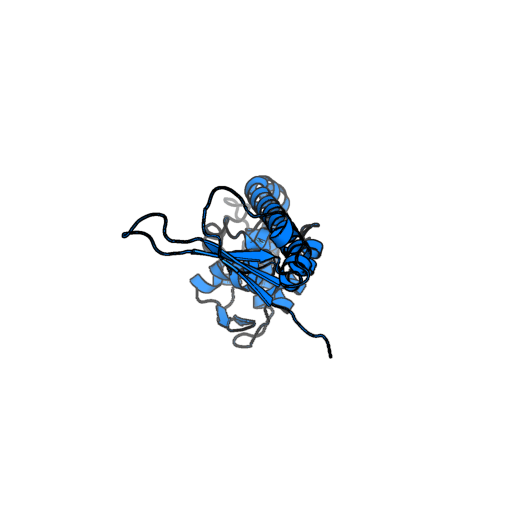RO A 1 150 ? -10.618 -17.540 10.268 1.00 94.38 150 PRO A C 1
ATOM 1255 O O . PRO A 1 150 ? -9.744 -17.168 9.487 1.00 94.38 150 PRO A O 1
ATOM 1258 N N . LYS A 1 151 ? -10.324 -17.936 11.512 1.00 96.12 151 LYS A N 1
ATOM 1259 C CA . LYS A 1 151 ? -8.949 -18.085 12.018 1.00 96.12 151 LYS A CA 1
ATOM 1260 C C . LYS A 1 151 ? -8.286 -19.299 11.357 1.00 96.12 151 LYS A C 1
ATOM 1262 O O . LYS A 1 151 ? -8.935 -20.324 11.167 1.00 96.12 151 LYS A O 1
ATOM 1267 N N . GLY A 1 152 ? -6.999 -19.187 11.027 1.00 93.94 152 GLY A N 1
ATOM 1268 C CA . GLY A 1 152 ? -6.203 -20.276 10.443 1.00 93.94 152 GLY A CA 1
ATOM 1269 C C . GLY A 1 152 ? -6.514 -20.622 8.980 1.00 93.94 152 GLY A C 1
ATOM 1270 O O . GLY A 1 152 ? -5.904 -21.542 8.440 1.00 93.94 152 GLY A O 1
ATOM 1271 N N . THR A 1 153 ? -7.425 -19.906 8.316 1.00 95.56 153 THR A N 1
ATOM 1272 C CA . THR A 1 153 ? -7.702 -20.089 6.883 1.00 95.56 153 THR A CA 1
ATOM 1273 C C . THR A 1 153 ? -6.916 -19.099 6.036 1.00 95.56 153 THR A C 1
ATOM 1275 O O . THR A 1 153 ? -6.594 -18.005 6.498 1.00 95.56 153 THR A O 1
ATOM 1278 N N . MET A 1 154 ? -6.635 -19.476 4.788 1.00 97.12 154 MET A N 1
ATOM 1279 C CA . MET A 1 154 ? -6.033 -18.574 3.806 1.00 97.12 154 MET A CA 1
ATOM 1280 C C . MET A 1 154 ? -6.985 -17.412 3.500 1.00 97.12 154 MET A C 1
ATOM 1282 O O . MET A 1 154 ? -8.158 -17.633 3.204 1.00 97.12 154 MET A O 1
ATOM 1286 N N . ILE A 1 155 ? -6.465 -16.191 3.573 1.00 98.06 155 ILE A N 1
ATOM 1287 C CA . ILE A 1 155 ? -7.145 -14.940 3.239 1.00 98.06 155 ILE A CA 1
ATOM 1288 C C . ILE A 1 155 ? -6.335 -14.273 2.126 1.00 98.06 155 ILE A C 1
ATOM 1290 O O . ILE A 1 155 ? -5.138 -14.038 2.296 1.00 98.06 155 ILE A O 1
ATOM 1294 N N . TYR A 1 156 ? -6.958 -13.980 0.987 1.00 97.62 156 TYR A N 1
ATOM 1295 C CA . TYR A 1 156 ? -6.262 -13.397 -0.161 1.00 97.62 156 TYR A CA 1
ATOM 1296 C C . TYR A 1 156 ? -6.106 -11.884 -0.022 1.00 97.62 156 TYR A C 1
ATOM 1298 O O . TYR A 1 156 ? -7.006 -11.188 0.449 1.00 97.62 156 TYR A O 1
ATOM 1306 N N . TYR A 1 157 ? -4.961 -11.359 -0.459 1.00 97.69 157 TYR A N 1
ATOM 1307 C CA . TYR A 1 157 ? -4.675 -9.929 -0.342 1.00 97.69 157 TYR A CA 1
ATOM 1308 C C . TYR A 1 157 ? -5.635 -9.058 -1.165 1.00 97.69 157 TYR A C 1
ATOM 1310 O O . TYR A 1 157 ? -6.097 -8.035 -0.665 1.00 97.69 157 TYR A O 1
ATOM 1318 N N . CYS A 1 158 ? -5.973 -9.471 -2.392 1.00 95.12 158 CYS A N 1
ATOM 1319 C CA . CYS A 1 158 ? -6.900 -8.730 -3.255 1.00 95.12 158 CYS A CA 1
ATOM 1320 C C . CYS A 1 158 ? -8.291 -8.586 -2.642 1.00 95.12 158 CYS A C 1
ATOM 1322 O O . CYS A 1 158 ? -8.817 -7.477 -2.623 1.00 95.12 158 CYS A O 1
ATOM 1324 N N . ASP A 1 159 ? -8.840 -9.661 -2.071 1.00 97.06 159 ASP A N 1
ATOM 1325 C CA . ASP A 1 159 ? -10.160 -9.632 -1.430 1.00 97.06 159 ASP A CA 1
ATOM 1326 C C . ASP A 1 159 ? -10.196 -8.593 -0.300 1.00 97.06 159 ASP A C 1
ATOM 1328 O O . ASP A 1 159 ? -11.132 -7.806 -0.175 1.00 97.06 159 ASP A O 1
ATOM 1332 N N . ILE A 1 160 ? -9.123 -8.536 0.492 1.00 97.94 160 ILE A N 1
ATOM 1333 C CA . ILE A 1 160 ? -8.987 -7.576 1.587 1.00 97.94 160 ILE A CA 1
ATOM 1334 C C . ILE A 1 160 ? -8.830 -6.147 1.072 1.00 97.94 160 ILE A C 1
ATOM 1336 O O . ILE A 1 160 ? -9.413 -5.230 1.653 1.00 97.94 160 ILE A O 1
ATOM 1340 N N . PHE A 1 161 ? -8.084 -5.942 -0.015 1.00 97.56 161 PHE A N 1
ATOM 1341 C CA . PHE A 1 161 ? -7.988 -4.633 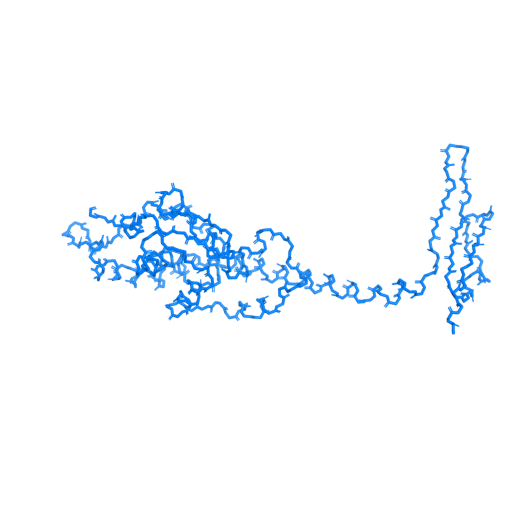-0.655 1.00 97.56 161 PHE A CA 1
ATOM 1342 C C . PHE A 1 161 ? -9.357 -4.152 -1.130 1.00 97.56 161 PHE A C 1
ATOM 1344 O O . PHE A 1 161 ? -9.761 -3.028 -0.823 1.00 97.56 161 PHE A O 1
ATOM 1351 N N . ASP A 1 162 ? -10.082 -5.006 -1.848 1.00 96.81 162 ASP A N 1
ATOM 1352 C CA . ASP A 1 162 ? -11.382 -4.670 -2.409 1.00 96.81 162 ASP A CA 1
ATOM 1353 C C . ASP A 1 162 ? -12.390 -4.380 -1.283 1.00 96.81 162 ASP A C 1
ATOM 1355 O O . ASP A 1 162 ? -13.064 -3.348 -1.314 1.00 96.81 162 ASP A O 1
ATOM 1359 N N . GLU A 1 163 ? -12.411 -5.183 -0.214 1.00 98.00 163 GLU A N 1
ATOM 1360 C CA . GLU A 1 163 ? -13.236 -4.919 0.972 1.00 98.00 163 GLU A CA 1
ATOM 1361 C C . GLU A 1 163 ? -12.880 -3.615 1.692 1.00 98.00 163 GLU A C 1
ATOM 1363 O O . GLU A 1 163 ? -13.773 -2.887 2.142 1.00 98.00 163 GLU A O 1
ATOM 1368 N N . LEU A 1 164 ? -11.594 -3.278 1.780 1.00 97.88 164 LEU A N 1
ATOM 1369 C CA . LEU A 1 164 ? -11.148 -2.022 2.375 1.00 97.88 164 LEU A CA 1
ATOM 1370 C C . LEU A 1 164 ? -11.537 -0.819 1.501 1.00 97.88 164 LEU A C 1
ATOM 1372 O O . LEU A 1 164 ? -11.984 0.203 2.031 1.00 97.88 164 LEU A O 1
ATOM 1376 N N . SER A 1 165 ? -11.465 -0.960 0.174 1.00 96.81 165 SER A N 1
ATOM 1377 C CA . SER A 1 165 ? -11.872 0.066 -0.798 1.00 96.81 165 SER A CA 1
ATOM 1378 C C . SER A 1 165 ? -13.379 0.355 -0.789 1.00 96.81 165 SER A C 1
ATOM 1380 O O . SER A 1 165 ? -13.804 1.461 -1.115 1.00 96.81 165 SER A O 1
ATOM 1382 N N . MET A 1 166 ? -14.204 -0.593 -0.328 1.00 96.75 166 MET A N 1
ATOM 1383 C CA . MET A 1 166 ? -15.632 -0.345 -0.092 1.00 96.75 166 MET A CA 1
ATOM 1384 C C . MET A 1 166 ? -15.887 0.557 1.127 1.00 96.75 166 MET A C 1
ATOM 1386 O O . MET A 1 166 ? -16.949 1.171 1.234 1.00 96.75 166 MET A O 1
ATOM 1390 N N . ARG A 1 167 ? -14.940 0.639 2.072 1.00 95.75 167 ARG A N 1
ATOM 1391 C CA . ARG A 1 167 ? -15.080 1.415 3.320 1.00 95.75 167 ARG A CA 1
ATOM 1392 C C . ARG A 1 167 ? -14.373 2.767 3.283 1.00 95.75 167 ARG A C 1
ATOM 1394 O O . ARG A 1 167 ? -14.736 3.668 4.051 1.00 95.75 167 ARG A O 1
ATOM 1401 N N . LEU A 1 168 ? -13.354 2.898 2.438 1.00 95.81 168 LEU A N 1
ATOM 1402 C CA . LEU A 1 168 ? -12.489 4.069 2.343 1.00 95.81 168 LEU A CA 1
ATOM 1403 C C . LEU A 1 168 ? -12.371 4.540 0.894 1.00 95.81 168 LEU A C 1
ATOM 1405 O O . LEU A 1 168 ? -12.205 3.713 0.002 1.00 95.81 168 LEU A O 1
ATOM 1409 N N . PRO A 1 169 ? -12.400 5.860 0.649 1.00 93.06 169 PRO A N 1
ATOM 1410 C CA . PRO A 1 169 ? -12.197 6.381 -0.692 1.00 93.06 169 PRO A CA 1
ATOM 1411 C C . PRO A 1 169 ? -10.778 6.068 -1.179 1.00 93.06 169 PRO A C 1
ATOM 1413 O O . PRO A 1 169 ? -9.799 6.315 -0.468 1.00 93.06 169 PRO A O 1
ATOM 1416 N N . LEU A 1 170 ? -10.673 5.567 -2.410 1.00 94.62 170 LEU A N 1
ATOM 1417 C CA . LEU A 1 170 ? -9.393 5.434 -3.096 1.00 94.62 170 LEU A CA 1
ATOM 1418 C C . LEU A 1 170 ? -8.934 6.787 -3.644 1.00 94.62 170 LEU A C 1
ATOM 1420 O O . LEU A 1 170 ? -9.745 7.618 -4.063 1.00 94.62 170 LEU A O 1
ATOM 1424 N N . HIS A 1 171 ? -7.622 7.000 -3.674 1.00 93.56 171 HIS A N 1
ATOM 1425 C CA . HIS A 1 171 ? -7.043 8.184 -4.287 1.00 93.56 171 HIS A CA 1
ATOM 1426 C C . HIS A 1 171 ? -7.369 8.205 -5.797 1.00 93.56 171 HIS A C 1
ATOM 1428 O O . HIS A 1 171 ? -7.170 7.190 -6.468 1.00 93.56 171 HIS A O 1
ATOM 1434 N N . PRO A 1 172 ? -7.799 9.342 -6.384 1.00 89.50 172 PRO A N 1
ATOM 1435 C CA . PRO A 1 172 ? -8.258 9.395 -7.780 1.00 89.50 172 PRO A CA 1
ATOM 1436 C C . PRO A 1 172 ? -7.242 8.871 -8.803 1.00 89.50 172 PRO A C 1
ATOM 1438 O O . PRO A 1 172 ? -7.607 8.228 -9.782 1.00 89.50 172 PRO A O 1
ATOM 1441 N N . ASN A 1 173 ? -5.952 9.101 -8.544 1.00 89.31 173 ASN A N 1
ATOM 1442 C CA . ASN A 1 173 ? -4.872 8.662 -9.432 1.00 89.31 173 ASN A CA 1
ATOM 1443 C C . ASN A 1 173 ? -4.562 7.158 -9.336 1.00 89.31 173 ASN A C 1
ATOM 1445 O O . ASN A 1 173 ? -3.821 6.655 -10.176 1.00 89.31 173 ASN A O 1
ATOM 1449 N N . PHE A 1 174 ? -5.075 6.444 -8.327 1.00 90.88 174 PHE A N 1
ATOM 1450 C CA . PHE A 1 174 ? -4.710 5.048 -8.080 1.00 90.88 174 PHE A CA 1
ATOM 1451 C C . PHE A 1 174 ? -5.075 4.151 -9.264 1.00 90.88 174 PHE A C 1
ATOM 1453 O O . PHE A 1 174 ? -4.200 3.486 -9.799 1.00 90.88 174 PHE A O 1
ATOM 1460 N N . SER A 1 175 ? -6.322 4.210 -9.745 1.00 85.38 175 SER A N 1
ATOM 1461 C CA . SER A 1 175 ? -6.789 3.331 -10.833 1.00 85.38 175 SER A CA 1
ATOM 1462 C C . SER A 1 175 ? -5.973 3.500 -12.122 1.00 85.38 175 SER A C 1
ATOM 1464 O O . SER A 1 175 ? -5.658 2.525 -12.797 1.00 85.38 175 SER A O 1
ATOM 1466 N N . GLN A 1 176 ? -5.598 4.738 -12.462 1.00 84.00 176 GLN A N 1
ATOM 1467 C CA . GLN A 1 176 ? -4.779 5.021 -13.646 1.00 84.00 176 GLN A CA 1
ATOM 1468 C C . GLN A 1 176 ? -3.360 4.454 -13.496 1.00 84.00 176 GLN A C 1
ATOM 1470 O O . GLN A 1 176 ? -2.805 3.876 -14.434 1.00 84.00 176 GLN A O 1
ATOM 1475 N N . LEU A 1 177 ? -2.771 4.628 -12.312 1.00 85.50 177 LEU A N 1
ATOM 1476 C CA . LEU A 1 177 ? -1.440 4.119 -12.014 1.00 85.50 177 LEU A CA 1
ATOM 1477 C C . LEU A 1 177 ? -1.436 2.581 -11.964 1.00 85.50 177 LEU A C 1
ATOM 1479 O O . LEU A 1 177 ? -0.535 1.955 -12.514 1.00 85.50 177 LEU A O 1
ATOM 1483 N N . GLU A 1 178 ? -2.477 1.970 -11.402 1.00 84.69 178 GLU A N 1
ATOM 1484 C CA . GLU A 1 178 ? -2.651 0.519 -11.356 1.00 84.69 178 GLU A CA 1
ATOM 1485 C C . GLU A 1 178 ? -2.773 -0.078 -12.772 1.00 84.69 178 GLU A C 1
ATOM 1487 O O . GLU A 1 178 ? -2.123 -1.059 -13.118 1.00 84.69 178 GLU A O 1
ATOM 1492 N N . GLN A 1 179 ? -3.521 0.549 -13.677 1.00 81.31 179 GLN A N 1
ATOM 1493 C CA . GLN A 1 179 ? -3.637 0.047 -15.055 1.00 81.31 179 GLN A CA 1
ATOM 1494 C C . GLN A 1 179 ? -2.316 0.110 -15.844 1.00 81.31 179 GLN A C 1
ATOM 1496 O O . GLN A 1 179 ? -2.110 -0.661 -16.781 1.00 81.31 179 GLN A O 1
ATOM 1501 N N . SER A 1 180 ? -1.393 0.985 -15.442 1.00 74.19 180 SER A N 1
ATOM 1502 C CA . SER A 1 180 ? -0.100 1.189 -16.109 1.00 74.19 180 SER A CA 1
ATOM 1503 C C . SER A 1 180 ? 0.998 0.209 -15.635 1.00 74.19 180 SER A C 1
ATOM 1505 O O . SER A 1 180 ? 2.147 0.301 -16.065 1.00 74.19 180 SER A O 1
ATOM 1507 N N . LEU A 1 181 ? 0.657 -0.748 -14.758 1.00 70.12 181 LEU A N 1
ATOM 1508 C CA . LEU A 1 181 ? 1.587 -1.568 -13.966 1.00 70.12 181 LEU A CA 1
ATOM 1509 C C . LEU A 1 181 ? 2.481 -2.545 -14.745 1.00 70.12 181 LEU A C 1
ATOM 1511 O O . LEU A 1 181 ? 3.624 -2.774 -14.346 1.00 70.12 181 LEU A O 1
ATOM 1515 N N . SER A 1 182 ? 1.974 -3.167 -15.815 1.00 57.56 182 SER A N 1
ATOM 1516 C CA . SER A 1 182 ? 2.531 -4.448 -16.298 1.00 57.56 182 SER A CA 1
ATOM 151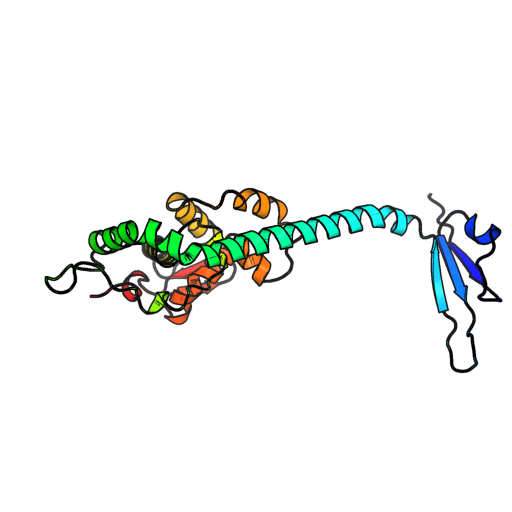7 C C . SER A 1 182 ? 3.947 -4.382 -16.894 1.00 57.56 182 SER A C 1
ATOM 1519 O O . SER A 1 182 ? 4.613 -5.413 -16.986 1.00 57.56 182 SER A O 1
ATOM 1521 N N . SER A 1 183 ? 4.446 -3.200 -17.266 1.00 62.56 183 SER A N 1
ATOM 1522 C CA . SER A 1 183 ? 5.759 -3.034 -17.913 1.00 62.56 183 SER A CA 1
ATOM 1523 C C . SER A 1 183 ? 6.750 -2.141 -17.151 1.00 62.56 183 SER A C 1
ATOM 1525 O O . SER A 1 183 ? 7.936 -2.119 -17.498 1.00 62.56 183 SER A O 1
ATOM 1527 N N . ILE A 1 184 ? 6.296 -1.423 -16.116 1.00 68.31 184 ILE A N 1
ATOM 1528 C CA . ILE A 1 184 ? 7.035 -0.295 -15.524 1.00 68.31 184 ILE A CA 1
ATOM 1529 C C . ILE A 1 184 ? 7.583 -0.611 -14.127 1.00 68.31 184 ILE A C 1
ATOM 1531 O O . ILE A 1 184 ? 8.728 -0.258 -13.830 1.00 68.31 184 ILE A O 1
ATOM 1535 N N . VAL A 1 185 ? 6.801 -1.295 -13.287 1.00 71.94 185 VAL A N 1
ATOM 1536 C CA . VAL A 1 185 ? 7.148 -1.554 -11.882 1.00 71.94 185 VAL A CA 1
ATOM 1537 C C . VAL A 1 185 ? 8.146 -2.700 -11.762 1.00 71.94 185 VAL A C 1
ATOM 1539 O O . VAL A 1 185 ? 7.932 -3.792 -12.291 1.00 71.94 185 VAL A O 1
ATOM 1542 N N . LYS A 1 186 ? 9.252 -2.461 -11.053 1.00 70.62 186 LYS A N 1
ATOM 1543 C CA . LYS A 1 186 ? 10.358 -3.421 -10.946 1.00 70.62 186 LYS A CA 1
ATOM 1544 C C . LYS A 1 186 ? 10.763 -3.709 -9.510 1.00 70.62 186 LYS A C 1
ATOM 1546 O O . LYS A 1 186 ? 11.150 -4.845 -9.239 1.00 70.62 186 LYS A O 1
ATOM 1551 N N . THR A 1 187 ? 10.680 -2.733 -8.606 1.00 80.69 187 THR A N 1
ATOM 1552 C CA . THR A 1 187 ? 11.174 -2.905 -7.230 1.00 80.69 187 THR A CA 1
ATOM 1553 C C . THR A 1 187 ? 10.059 -3.297 -6.254 1.00 80.69 187 THR A C 1
ATOM 1555 O O . THR A 1 187 ? 8.895 -2.982 -6.507 1.00 80.69 187 THR A O 1
ATOM 1558 N N . PRO A 1 188 ? 10.369 -3.994 -5.145 1.00 78.94 188 PRO A N 1
ATOM 1559 C CA . PRO A 1 188 ? 9.388 -4.306 -4.103 1.00 78.94 188 PRO A CA 1
ATOM 1560 C C . PRO A 1 188 ? 8.664 -3.072 -3.546 1.00 78.94 188 PRO A C 1
ATOM 1562 O O . PRO A 1 188 ? 7.460 -3.129 -3.325 1.00 78.94 188 PRO A O 1
ATOM 1565 N N . GLU A 1 189 ? 9.365 -1.948 -3.390 1.00 80.12 189 GLU A N 1
ATOM 1566 C CA . GLU A 1 189 ? 8.818 -0.688 -2.866 1.00 80.12 189 GLU A CA 1
ATOM 1567 C C . GLU A 1 189 ? 7.837 -0.033 -3.850 1.00 80.12 189 GLU A C 1
ATOM 1569 O O . GLU A 1 189 ? 6.787 0.484 -3.467 1.00 80.12 189 GLU A O 1
ATOM 1574 N N . GLU A 1 190 ? 8.145 -0.083 -5.149 1.00 80.62 190 GLU A N 1
ATOM 1575 C CA . GLU A 1 190 ? 7.200 0.337 -6.186 1.00 80.62 190 GLU A CA 1
ATOM 1576 C C . GLU A 1 190 ? 5.968 -0.581 -6.172 1.00 80.62 190 GLU A C 1
ATOM 1578 O O . GLU A 1 190 ? 4.839 -0.109 -6.252 1.00 80.62 190 GLU A O 1
ATOM 1583 N N . LYS A 1 191 ? 6.149 -1.899 -6.012 1.00 83.06 191 LYS A N 1
ATOM 1584 C CA . LYS A 1 191 ? 5.019 -2.835 -5.947 1.00 83.06 191 LYS A CA 1
ATOM 1585 C C . LYS A 1 191 ? 4.121 -2.560 -4.744 1.00 83.06 191 LYS A C 1
ATOM 1587 O O . LYS A 1 191 ? 2.912 -2.450 -4.927 1.00 83.06 191 LYS A O 1
ATOM 1592 N N . SER A 1 192 ? 4.681 -2.392 -3.547 1.00 82.88 192 SER A N 1
ATOM 1593 C CA . SER A 1 192 ? 3.910 -2.159 -2.316 1.00 82.88 192 SER A CA 1
ATOM 1594 C C . SER A 1 192 ? 3.165 -0.830 -2.286 1.00 82.88 192 SER A C 1
ATOM 1596 O O . SER A 1 192 ? 2.306 -0.633 -1.435 1.00 82.88 192 SER A O 1
ATOM 1598 N N . THR A 1 193 ? 3.433 0.074 -3.226 1.00 85.00 193 THR A N 1
ATOM 1599 C CA . THR A 1 193 ? 2.749 1.365 -3.321 1.00 85.00 193 THR A CA 1
ATOM 1600 C C . THR A 1 193 ? 1.695 1.421 -4.419 1.00 85.00 193 THR A C 1
ATOM 1602 O O . THR A 1 193 ? 0.932 2.380 -4.445 1.00 85.00 193 THR A O 1
ATOM 1605 N N . ILE A 1 194 ? 1.587 0.433 -5.310 1.00 86.81 194 ILE A N 1
ATOM 1606 C CA . ILE A 1 194 ? 0.579 0.491 -6.382 1.00 86.81 194 ILE A CA 1
ATOM 1607 C C . ILE A 1 194 ? -0.093 -0.847 -6.720 1.00 86.81 194 ILE A C 1
ATOM 1609 O O . ILE A 1 194 ? -1.183 -0.849 -7.281 1.00 86.81 194 ILE A O 1
ATOM 1613 N N . ILE A 1 195 ? 0.491 -1.980 -6.330 1.00 88.94 195 ILE A N 1
ATOM 1614 C CA . ILE A 1 195 ? -0.091 -3.311 -6.542 1.00 88.94 195 ILE A CA 1
ATOM 1615 C C . ILE A 1 195 ? -0.887 -3.718 -5.303 1.00 88.94 195 ILE A C 1
ATOM 1617 O O . ILE A 1 195 ? -0.312 -3.819 -4.219 1.00 88.94 195 ILE A O 1
ATOM 1621 N N . LYS A 1 196 ? -2.187 -3.999 -5.467 1.00 93.19 196 LYS A N 1
ATOM 1622 C CA . LYS A 1 196 ? -3.119 -4.333 -4.372 1.00 93.19 196 LYS A CA 1
ATOM 1623 C C . LYS A 1 196 ? -2.572 -5.378 -3.412 1.00 93.19 196 LYS A C 1
ATOM 1625 O O . LYS A 1 196 ? -2.607 -5.166 -2.202 1.00 93.19 196 LYS A O 1
ATOM 1630 N N . GLU A 1 197 ? -2.035 -6.476 -3.941 1.00 93.38 197 GLU A N 1
ATOM 1631 C CA . GLU A 1 197 ? -1.510 -7.564 -3.124 1.00 93.38 197 GLU A CA 1
ATOM 1632 C C . GLU A 1 197 ? -0.390 -7.085 -2.203 1.00 93.38 197 GLU A C 1
ATOM 1634 O O . GLU A 1 197 ? -0.423 -7.325 -0.998 1.00 93.38 197 GLU A O 1
ATOM 1639 N N . HIS A 1 198 ? 0.563 -6.346 -2.769 1.00 93.12 198 HIS A N 1
ATOM 1640 C CA . HIS A 1 198 ? 1.733 -5.867 -2.042 1.00 93.12 198 HIS A CA 1
ATOM 1641 C C . HIS A 1 198 ? 1.370 -4.714 -1.096 1.00 93.12 198 HIS A C 1
ATOM 1643 O O . HIS A 1 198 ? 1.994 -4.567 -0.050 1.00 93.12 198 HIS A O 1
ATOM 1649 N N . ILE A 1 199 ? 0.349 -3.913 -1.428 1.00 95.75 199 ILE A N 1
ATOM 1650 C CA . ILE A 1 199 ? -0.183 -2.876 -0.538 1.00 95.75 199 ILE A CA 1
ATOM 1651 C C . ILE A 1 199 ? -0.725 -3.510 0.742 1.00 95.75 199 ILE A C 1
ATOM 1653 O O . ILE A 1 199 ? -0.382 -3.058 1.834 1.00 95.75 199 ILE A O 1
ATOM 1657 N N . ILE A 1 200 ? -1.563 -4.548 0.626 1.00 97.69 200 ILE A N 1
ATOM 1658 C CA . ILE A 1 200 ? -2.126 -5.217 1.806 1.00 97.69 200 ILE A CA 1
ATOM 1659 C C . ILE A 1 200 ? -1.047 -5.979 2.562 1.00 97.69 200 ILE A C 1
ATOM 1661 O O . ILE A 1 200 ? -0.999 -5.880 3.785 1.00 97.69 200 ILE A O 1
ATOM 1665 N N . GLU A 1 201 ? -0.159 -6.690 1.868 1.00 96.50 201 GLU A N 1
ATOM 1666 C CA . GLU A 1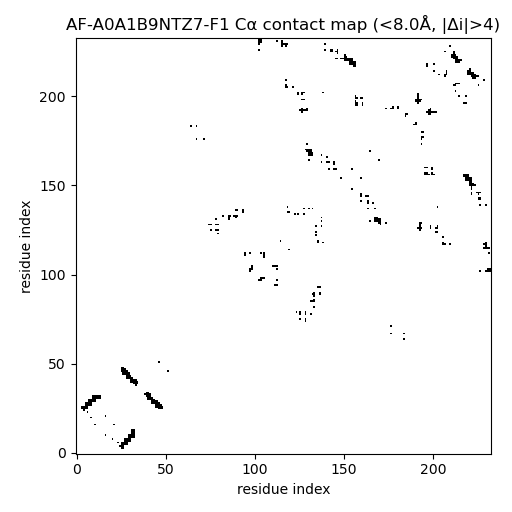 201 ? 0.967 -7.367 2.509 1.00 96.50 201 GLU A CA 1
ATOM 1667 C C . GLU A 1 201 ? 1.791 -6.399 3.374 1.00 96.50 201 GLU A C 1
ATOM 1669 O O . GLU A 1 201 ? 2.044 -6.688 4.547 1.00 96.50 201 GLU A O 1
ATOM 1674 N N . GLU A 1 202 ? 2.144 -5.229 2.838 1.00 95.81 202 GLU A N 1
ATOM 1675 C CA . GLU A 1 202 ? 2.875 -4.186 3.562 1.00 95.81 202 GLU A CA 1
ATOM 1676 C C . GLU A 1 202 ? 2.043 -3.592 4.711 1.00 95.81 202 GLU A C 1
ATOM 1678 O O . GLU A 1 202 ? 2.526 -3.454 5.835 1.00 95.81 202 GLU A O 1
ATOM 1683 N N . ALA A 1 203 ? 0.757 -3.311 4.479 1.00 97.00 203 ALA A N 1
ATOM 1684 C CA . ALA A 1 203 ? -0.147 -2.766 5.496 1.00 97.00 203 ALA A CA 1
ATOM 1685 C C . ALA A 1 203 ? -0.356 -3.708 6.699 1.00 97.00 203 ALA A C 1
ATOM 1687 O O . ALA A 1 203 ? -0.738 -3.256 7.780 1.00 97.00 203 ALA A O 1
ATOM 1688 N N . LEU A 1 204 ? -0.092 -5.009 6.542 1.00 96.81 204 LEU A N 1
ATOM 1689 C CA . LEU A 1 204 ? -0.144 -5.993 7.626 1.00 96.81 204 LEU A CA 1
ATOM 1690 C C . LEU A 1 204 ? 1.067 -5.949 8.568 1.00 96.81 204 LEU A C 1
ATOM 1692 O O . LEU A 1 204 ? 1.046 -6.649 9.583 1.00 96.81 204 LEU A O 1
ATOM 1696 N N . MET A 1 205 ? 2.105 -5.158 8.270 1.00 95.62 205 MET A N 1
ATOM 1697 C CA . MET A 1 205 ? 3.328 -5.057 9.079 1.00 95.62 205 MET A CA 1
ATOM 1698 C C . MET A 1 205 ? 3.065 -4.920 10.595 1.00 95.62 205 MET A C 1
ATOM 1700 O O . MET A 1 205 ? 3.593 -5.753 11.334 1.00 95.62 205 MET A O 1
ATOM 1704 N N . PRO A 1 206 ? 2.189 -4.017 11.086 1.00 95.44 206 PRO A N 1
ATOM 1705 C CA . PRO A 1 206 ? 1.969 -3.853 12.530 1.00 95.44 206 PRO A CA 1
ATOM 1706 C C . PRO A 1 206 ? 1.438 -5.123 13.220 1.00 95.44 206 PRO A C 1
ATOM 1708 O O . PRO A 1 206 ? 1.787 -5.460 14.355 1.00 95.44 206 PRO A O 1
ATOM 1711 N N . PHE A 1 207 ? 0.583 -5.867 12.515 1.00 96.00 207 PHE A N 1
ATOM 1712 C CA . PHE A 1 207 ? -0.038 -7.094 13.019 1.00 96.00 207 PHE A CA 1
ATOM 1713 C C . PHE A 1 207 ? 0.895 -8.298 12.893 1.00 96.00 207 PHE A C 1
ATOM 1715 O O . PHE A 1 207 ? 0.821 -9.232 13.691 1.00 96.00 207 PHE A O 1
ATOM 1722 N N . ARG A 1 208 ? 1.795 -8.272 11.907 1.00 94.88 208 ARG A N 1
ATOM 1723 C CA . ARG A 1 208 ? 2.849 -9.271 11.722 1.00 94.88 208 ARG A CA 1
ATOM 1724 C C . ARG A 1 208 ? 3.895 -9.175 12.827 1.00 94.88 208 ARG A C 1
ATOM 1726 O O . ARG A 1 208 ? 4.253 -10.196 13.403 1.00 94.88 208 ARG A O 1
ATOM 1733 N N . GLU A 1 209 ? 4.327 -7.961 13.164 1.00 93.62 209 GLU A N 1
ATOM 1734 C CA . GLU A 1 209 ? 5.241 -7.700 14.287 1.00 93.62 209 GLU A CA 1
ATOM 1735 C C . GLU A 1 209 ? 4.652 -8.161 15.626 1.00 93.62 209 GLU A C 1
ATOM 1737 O O . GLU A 1 209 ? 5.374 -8.636 16.499 1.00 93.62 209 GLU A O 1
ATOM 1742 N N . SER A 1 210 ? 3.325 -8.099 15.753 1.00 91.44 210 SER A N 1
ATOM 1743 C CA . SER A 1 210 ? 2.579 -8.598 16.915 1.00 91.44 210 SER A CA 1
ATOM 1744 C C . SER A 1 210 ? 2.232 -10.096 16.836 1.00 91.44 210 SER A C 1
ATOM 1746 O O . SER A 1 210 ? 1.473 -10.585 17.670 1.00 91.44 210 SER A O 1
ATOM 1748 N N . ALA A 1 211 ? 2.740 -10.827 15.834 1.00 94.44 211 ALA A N 1
ATOM 1749 C CA . ALA A 1 211 ? 2.459 -12.246 15.579 1.00 94.44 211 ALA A CA 1
ATOM 1750 C C . ALA A 1 211 ? 0.957 -12.604 15.456 1.00 94.44 211 ALA A C 1
ATOM 1752 O O . ALA A 1 211 ? 0.552 -13.736 15.714 1.00 94.44 211 ALA A O 1
ATOM 1753 N N . GLN A 1 212 ? 0.114 -11.655 15.038 1.00 96.50 212 GLN A N 1
ATOM 1754 C CA . GLN A 1 212 ? -1.332 -11.861 14.867 1.00 96.50 212 GLN A CA 1
ATOM 1755 C C . GLN A 1 212 ? -1.688 -12.401 13.473 1.00 96.50 212 GLN A C 1
ATOM 1757 O O . GLN A 1 212 ? -2.786 -12.929 13.277 1.00 96.50 212 GLN A O 1
ATOM 1762 N N . VAL A 1 213 ? -0.768 -12.294 12.508 1.00 97.50 213 VAL A N 1
ATOM 1763 C CA . VAL A 1 213 ? -0.907 -12.813 11.139 1.00 97.50 213 VAL A CA 1
ATOM 1764 C C . VAL A 1 213 ? 0.392 -13.456 10.651 1.00 97.50 213 VAL A C 1
ATOM 1766 O O . VAL A 1 213 ? 1.480 -13.035 11.041 1.00 97.50 213 VAL A O 1
ATOM 1769 N N . ILE A 1 214 ? 0.282 -14.430 9.744 1.00 97.06 214 ILE A N 1
ATOM 1770 C CA . ILE A 1 214 ? 1.410 -14.976 8.971 1.00 97.06 214 ILE A CA 1
ATOM 1771 C C . ILE A 1 214 ? 1.173 -14.674 7.494 1.00 97.06 214 ILE A C 1
ATOM 1773 O O . ILE A 1 214 ? 0.159 -15.093 6.940 1.00 97.06 214 ILE A O 1
ATOM 1777 N N . CYS A 1 215 ? 2.110 -13.968 6.862 1.00 95.69 215 CYS A N 1
ATOM 1778 C CA . CYS A 1 215 ? 2.086 -13.696 5.423 1.00 95.69 215 CYS A CA 1
ATOM 1779 C C . CYS A 1 215 ? 2.615 -14.905 4.641 1.00 95.69 215 CYS A C 1
ATOM 1781 O O . CYS A 1 215 ? 3.610 -15.518 5.028 1.00 95.69 215 CYS A O 1
ATOM 1783 N N . LEU A 1 216 ? 1.928 -15.245 3.556 1.00 94.62 216 LEU A N 1
ATOM 1784 C CA . LEU A 1 216 ? 2.190 -16.372 2.668 1.00 94.62 216 LEU A CA 1
ATOM 1785 C C . LEU A 1 216 ? 2.183 -15.866 1.219 1.00 94.62 216 LEU A C 1
ATOM 1787 O O . LEU A 1 216 ? 1.785 -14.742 0.924 1.00 94.62 216 LEU A O 1
ATOM 1791 N N . ASN A 1 217 ? 2.589 -16.709 0.273 1.00 91.50 217 ASN A N 1
ATOM 1792 C CA . ASN A 1 217 ? 2.501 -16.322 -1.130 1.00 91.50 217 ASN A CA 1
ATOM 1793 C C . ASN A 1 217 ? 1.027 -16.148 -1.554 1.00 91.50 217 ASN A C 1
ATOM 1795 O O . ASN A 1 217 ? 0.236 -17.086 -1.445 1.00 91.50 217 ASN A O 1
ATOM 1799 N N . GLY A 1 218 ? 0.669 -14.952 -2.029 1.00 89.94 218 GLY A N 1
ATOM 1800 C CA . GLY A 1 218 ? -0.677 -14.610 -2.504 1.00 89.94 218 GLY A CA 1
ATOM 1801 C C . GLY A 1 218 ? -1.722 -14.320 -1.416 1.00 89.94 218 GLY A C 1
ATOM 1802 O O . GLY A 1 218 ? -2.870 -14.029 -1.749 1.00 89.94 218 GLY A O 1
ATOM 1803 N N . GLY A 1 219 ? -1.368 -14.376 -0.130 1.00 96.81 219 GLY A N 1
ATOM 1804 C CA . GLY A 1 219 ? -2.299 -14.080 0.959 1.00 96.81 219 GLY A CA 1
ATOM 1805 C C . GLY A 1 219 ? -1.698 -14.309 2.338 1.00 96.81 219 GLY A C 1
ATOM 1806 O O . GLY A 1 219 ? -0.491 -14.363 2.510 1.00 96.81 219 GLY A O 1
ATOM 1807 N N . PHE A 1 220 ? -2.532 -14.446 3.357 1.00 98.00 220 PHE A N 1
ATOM 1808 C CA . PHE A 1 220 ? -2.079 -14.578 4.738 1.00 98.00 220 PHE A CA 1
ATOM 1809 C C . PHE A 1 220 ? -3.068 -15.388 5.566 1.00 98.00 220 PHE A C 1
ATOM 1811 O O . PHE A 1 220 ? -4.206 -15.623 5.165 1.00 98.00 220 PHE A O 1
ATOM 1818 N N . GLN A 1 221 ? -2.632 -15.812 6.746 1.00 98.00 221 GLN A N 1
ATOM 1819 C CA . GLN A 1 221 ? -3.495 -16.433 7.740 1.00 98.00 221 GLN A CA 1
ATOM 1820 C C . GLN A 1 221 ? -3.601 -15.544 8.966 1.00 98.00 221 GLN A C 1
ATOM 1822 O O . GLN A 1 221 ? -2.601 -15.035 9.477 1.00 98.00 221 GLN A O 1
ATOM 1827 N N . ARG A 1 222 ? -4.826 -15.401 9.468 1.00 97.44 222 ARG A N 1
ATOM 1828 C CA . ARG A 1 222 ? -5.087 -14.793 10.767 1.00 97.44 222 ARG A CA 1
ATOM 1829 C C . ARG A 1 222 ? -4.809 -15.808 11.869 1.00 97.44 222 ARG A C 1
ATOM 1831 O O . ARG A 1 222 ? -5.450 -16.860 11.906 1.00 97.44 222 ARG A O 1
ATOM 1838 N N . LEU A 1 223 ? -3.881 -15.479 12.763 1.00 96.50 223 LEU A N 1
ATOM 1839 C CA . LEU A 1 223 ? -3.566 -16.281 13.940 1.00 96.50 223 LEU A CA 1
ATOM 1840 C C . LEU A 1 223 ? -4.345 -15.829 15.161 1.00 96.50 223 LEU A C 1
ATOM 1842 O O . LEU A 1 223 ? -4.798 -16.667 15.919 1.00 96.50 223 LEU A O 1
ATOM 1846 N N . GLU A 1 224 ? -4.535 -14.533 15.362 1.00 95.12 224 GLU A N 1
ATOM 1847 C CA . GLU A 1 224 ? -5.245 -14.016 16.532 1.00 95.12 224 GLU A CA 1
ATOM 1848 C C . GLU A 1 224 ? -6.262 -12.946 16.146 1.00 95.12 224 GLU A C 1
ATOM 1850 O O . GLU A 1 224 ? -6.424 -12.610 14.975 1.00 95.12 224 GLU A O 1
ATOM 1855 N N . ASN A 1 225 ? -7.023 -12.460 17.123 1.00 94.50 225 ASN A N 1
ATOM 1856 C CA . ASN A 1 225 ? -7.885 -11.304 16.915 1.00 94.50 225 ASN A CA 1
ATOM 1857 C C . ASN A 1 225 ? -7.016 -10.038 16.822 1.00 94.50 225 ASN A C 1
ATOM 1859 O O . ASN A 1 225 ? -6.284 -9.723 17.764 1.00 94.50 225 ASN A O 1
ATOM 1863 N N . LEU A 1 226 ? -7.069 -9.347 15.683 1.00 96.38 226 LEU A N 1
ATOM 1864 C CA . LEU A 1 226 ? -6.276 -8.149 15.408 1.00 96.38 226 LEU A CA 1
ATOM 1865 C C . LEU A 1 226 ? -6.780 -6.957 16.222 1.00 96.38 226 LEU A C 1
ATOM 1867 O O . LEU A 1 226 ? -5.973 -6.195 16.747 1.00 96.38 226 LEU A O 1
ATOM 1871 N N . LEU A 1 227 ? -8.096 -6.814 16.399 1.00 95.50 227 LEU A N 1
ATOM 1872 C CA . LEU A 1 227 ? -8.688 -5.719 17.171 1.00 95.50 227 LEU A CA 1
ATOM 1873 C C . LEU A 1 227 ? -8.235 -5.702 18.642 1.00 95.50 227 LEU A C 1
ATOM 1875 O O . LEU A 1 227 ? -8.230 -4.632 19.255 1.00 95.50 227 LEU A O 1
ATOM 1879 N N . LEU A 1 228 ? -7.793 -6.834 19.204 1.00 91.62 228 LEU A N 1
ATOM 1880 C CA . LEU A 1 228 ? -7.215 -6.883 20.553 1.00 91.62 228 LEU A CA 1
ATOM 1881 C C . LEU A 1 228 ? -5.969 -6.002 20.702 1.00 91.62 228 LEU A C 1
ATOM 1883 O O . LEU A 1 228 ? -5.807 -5.387 21.752 1.00 91.62 228 LEU A O 1
ATOM 1887 N N . SER A 1 229 ? -5.121 -5.879 19.675 1.00 90.19 229 SER A N 1
ATOM 1888 C CA . SER A 1 229 ? -3.926 -5.019 19.757 1.00 90.19 229 SER A CA 1
ATOM 1889 C C . SER A 1 229 ? -4.261 -3.528 19.626 1.00 90.19 229 SER A C 1
ATOM 1891 O O . SER A 1 229 ? -3.477 -2.675 20.040 1.00 90.19 229 SER A O 1
ATOM 1893 N N . ILE A 1 230 ? -5.450 -3.212 19.104 1.00 92.06 230 ILE A N 1
ATOM 1894 C CA . ILE A 1 230 ? -5.979 -1.850 18.946 1.00 92.06 230 ILE A CA 1
ATOM 1895 C C . ILE A 1 230 ? -6.763 -1.394 20.193 1.00 92.06 230 ILE A C 1
ATOM 1897 O O . ILE A 1 230 ? -6.907 -0.193 20.437 1.00 92.06 230 ILE A O 1
ATOM 1901 N N . SER A 1 231 ? -7.276 -2.345 20.978 1.00 87.38 231 SER A N 1
ATOM 1902 C CA . SER A 1 231 ? -8.124 -2.124 22.155 1.00 87.38 231 SER A CA 1
ATOM 1903 C C . SER A 1 231 ? -7.408 -1.403 23.310 1.00 87.38 231 SER A C 1
ATOM 1905 O O . SER A 1 231 ? -6.201 -1.527 23.499 1.00 87.38 231 SER A O 1
ATOM 1907 N N . PHE A 1 232 ? -8.186 -0.675 24.122 1.00 78.75 232 PHE A N 1
ATOM 1908 C CA . PHE A 1 232 ? -7.748 -0.026 25.374 1.00 78.75 232 PHE A CA 1
ATOM 1909 C C . PHE A 1 232 ? -8.357 -0.652 26.634 1.00 78.75 232 PHE A C 1
ATOM 1911 O O . PHE A 1 232 ? -8.324 -0.038 27.702 1.00 78.75 232 PHE A O 1
ATOM 1918 N N . LYS A 1 233 ? -8.964 -1.827 26.485 1.00 61.16 233 LYS A N 1
ATOM 1919 C CA . LYS A 1 233 ? -9.501 -2.624 27.587 1.00 61.16 233 LYS A CA 1
ATOM 1920 C C . LYS A 1 233 ? -8.461 -3.579 28.139 1.00 61.16 233 LYS A C 1
ATOM 1922 O O . LYS A 1 233 ? -7.682 -4.104 27.316 1.00 61.16 233 LYS A O 1
#

Nearest PDB structures (foldseek):
  6z9u-assembly1_A  TM=5.764E-01  e=2.619E+00  Homo sapiens

Foldseek 3Di:
DDDADEAEAEDPDDPDDDPVQVPDPHWYKYWYCAPDPPGHIDIDTPDHPVVVVCVVVVVVLVVVLVVLVVVLVVLLVVLLVCQVVQCVVCQVVVQVVCVVVVLDDADPVGRTDDFQPLQPVPQNLSLCSQFSHHLSSLLLVLLVVQLVDDAPDWDFQLVSLVSSCVVTPTDPCLVVSLVVPDRRDDDLVSCCNRPSRNVSVSSCVSVVVVVQWADDVRTIGGHHRSSVSRGPD

Organism: Aliivibrio logei (NCBI:txid688)

Solvent-accessible surface area (backbone atoms only — not comparable to full-atom values): 13416 Å² total; per-residue (Å²): 133,88,84,81,54,73,45,78,45,78,42,92,60,89,91,63,81,56,68,74,68,74,67,56,79,56,28,30,36,36,35,41,63,44,91,44,96,93,45,72,60,47,76,46,78,77,37,46,60,79,56,59,72,43,42,63,62,52,50,50,54,48,51,53,40,50,54,50,52,52,54,50,50,52,50,40,52,50,39,63,75,36,47,68,60,28,39,70,69,37,47,65,59,40,47,51,48,34,43,74,70,67,35,41,78,70,47,98,91,41,79,66,73,77,79,36,76,65,51,68,83,54,80,73,55,57,37,50,41,46,37,72,56,28,64,68,53,52,51,51,52,50,27,53,58,54,58,74,46,68,72,74,39,88,41,48,23,54,62,53,43,54,58,46,53,75,77,38,58,63,33,84,64,44,65,65,55,44,74,57,41,92,84,57,68,81,48,72,70,56,34,22,53,57,38,53,46,39,21,42,59,58,68,42,47,56,42,39,78,67,63,26,37,49,84,52,93,78,25,30,27,37,68,48,70,46,56,65,61,58,35,75,120

pLDDT: mean 88.81, std 8.9, range [41.97, 98.25]

Radius of gyration: 28.49 Å; Cα contacts (8 Å, |Δi|>4): 291; chains: 1; bounding box: 70×37×82 Å

Secondary structure (DSSP, 8-state):
-----EEEEE-SSSS---HHHHT--SEEEEEEPPSSTTS--EEEEEE-HHHHTTHHHHHHHHHHHHHHHHHHHHHHHHHHHTHHHHHHHHHHHHHHHHHHTTS----SS-SSPPPPHHHHTTTT-GGGGGBSS-HHHHHHHHHHHHHTSPTTSEEEHHHHHHHHHTTSPBPTTHHHHHHTGGGT--SHHHHHHH-HHHHHHHHTHHHHHTTSEEEETTEEEE-S-SHHHH---

Mean predicted aligned error: 9.14 Å

Sequence (233 aa):
MNNHTIWIAFLLKTDSIPTKILQLEGSVIVRTPAASENKKATWKWLKYPKLESRIPDKEKAFIEACQFREQLNNNVMRYLLSSDKLFKKDYSKWALWMKKNKLFEATPSQRNPKLPRCLVHHKELLCLWVFDSWYILTLSYLAEIIDSKPKGTMIYYCDIFDELSMRLPLHPNFSQLEQSLSSIVKTPEEKSTIIKEHIIEEALMPFRESAQVICLNGGFQRLENLLLSISFK